Protein AF-A0AAU7Q6E9-F1 (afdb_monomer_lite)

pLDDT: mean 70.94, std 27.31, range [22.75, 98.69]

Organism: NCBI:txid3157919

Foldseek 3Di:
DDDDDDDDDDDDPPPDDADDDDDDDPDDDDDDDPDDQKDWDWDQDPVVRWTFIWIWHCPDPPDTDTDDTDDTDDDDDDPVSPPPHDDPVVVDVVPPPDDPVPPDPDPDPVVVVQEDELVVQPFDALPPPPCVPPASLVSQQVRQVVCVVVLRQEYEYEAEGEHEDQPDKDWDDWACQDDDVVCDPVPDDRDHTDDIDMAGERHEHEQSHAYEYPALVGYAYEYPAALVDGDLARPLHEHYEYEPPALCDEGAAHYYRYEYERGQADYEYRHEHEQHEAYQYEYERYQEPHEGAFYDAYEHENYEYYAYLYYYHYHWDWDFDPPDPPDCVPDPDDPDPDPRPTDIGHDYHYHDYHDYHNPPDDDVSSVSSVVND

Radius of gyration: 29.04 Å; chains: 1; bounding box: 76×68×105 Å

Structure (mmCIF, N/CA/C/O backbone):
data_AF-A0AAU7Q6E9-F1
#
_entry.id   AF-A0AAU7Q6E9-F1
#
loop_
_atom_site.group_PDB
_atom_site.id
_atom_site.type_symbol
_atom_site.label_atom_id
_atom_site.label_alt_id
_atom_site.label_comp_id
_atom_site.label_asym_id
_atom_site.label_entity_id
_atom_site.label_seq_id
_atom_site.pdbx_PDB_ins_code
_atom_site.Cartn_x
_atom_site.Cartn_y
_atom_site.Cartn_z
_atom_site.occupancy
_atom_site.B_iso_or_equiv
_atom_site.auth_seq_id
_atom_site.auth_comp_id
_atom_site.auth_asym_id
_atom_site.auth_atom_id
_atom_site.pdbx_PDB_model_num
ATOM 1 N N . MET A 1 1 ? -40.631 -5.291 62.057 1.00 31.64 1 MET A N 1
ATOM 2 C CA . MET A 1 1 ? -39.394 -5.417 62.859 1.00 31.64 1 MET A CA 1
ATOM 3 C C . MET A 1 1 ? -38.661 -6.657 62.375 1.00 31.64 1 MET A C 1
ATOM 5 O O . MET A 1 1 ? -39.307 -7.693 62.321 1.00 31.64 1 MET A O 1
ATOM 9 N N . GLY A 1 2 ? -37.375 -6.551 62.022 1.00 28.19 2 GLY A N 1
ATOM 10 C CA . GLY A 1 2 ? -36.494 -7.720 61.868 1.00 28.19 2 GLY A CA 1
ATOM 11 C C . GLY A 1 2 ? -35.881 -7.967 60.482 1.00 28.19 2 GLY A C 1
ATOM 12 O O . GLY A 1 2 ? -36.297 -8.885 59.797 1.00 28.19 2 GLY A O 1
ATOM 13 N N . ASN A 1 3 ? -34.890 -7.142 60.128 1.00 26.41 3 ASN A N 1
ATOM 14 C CA . ASN A 1 3 ? -33.597 -7.438 59.477 1.00 26.41 3 ASN A CA 1
ATOM 15 C C . ASN A 1 3 ? -33.462 -8.402 58.269 1.00 26.41 3 ASN A C 1
ATOM 17 O O . ASN A 1 3 ? -33.476 -9.618 58.410 1.00 26.41 3 ASN A O 1
ATOM 21 N N . SER A 1 4 ? -33.134 -7.794 57.117 1.00 27.50 4 SER A N 1
ATOM 22 C CA . SER A 1 4 ? -31.949 -8.014 56.249 1.00 27.50 4 SER A CA 1
ATOM 23 C C . SER A 1 4 ? -31.053 -9.240 56.491 1.00 27.50 4 SER A C 1
ATOM 25 O O . SER A 1 4 ? -30.404 -9.288 57.534 1.00 27.50 4 SER A O 1
ATOM 27 N N . ILE A 1 5 ? -30.803 -10.019 55.422 1.00 26.19 5 ILE A N 1
ATOM 28 C CA . ILE A 1 5 ? -29.452 -10.436 54.978 1.00 26.19 5 ILE A CA 1
ATOM 29 C C . ILE A 1 5 ? -29.413 -10.460 53.434 1.00 26.19 5 ILE A C 1
ATOM 31 O O . ILE A 1 5 ? -30.159 -11.202 52.803 1.00 26.19 5 ILE A O 1
ATOM 35 N N . ILE A 1 6 ? -28.524 -9.662 52.837 1.00 29.59 6 ILE A N 1
ATOM 36 C CA . ILE A 1 6 ? -28.034 -9.814 51.456 1.00 29.59 6 ILE A CA 1
ATOM 37 C C . ILE A 1 6 ? -26.892 -10.840 51.475 1.00 29.59 6 ILE A C 1
ATOM 39 O O . ILE A 1 6 ? -25.994 -10.700 52.310 1.00 29.59 6 ILE A O 1
ATOM 43 N N . PRO A 1 7 ? -26.840 -11.782 50.518 1.00 28.67 7 PRO A N 1
ATOM 44 C CA . PRO A 1 7 ? -25.554 -12.217 49.983 1.00 28.67 7 PRO A CA 1
ATOM 45 C C . PRO A 1 7 ? -25.417 -11.920 48.484 1.00 28.67 7 PRO A C 1
ATOM 47 O O . PRO A 1 7 ? -26.341 -12.060 47.690 1.00 28.67 7 PRO A O 1
ATOM 50 N N . ASN A 1 8 ? -24.205 -11.495 48.145 1.00 26.45 8 ASN A N 1
ATOM 51 C CA . ASN A 1 8 ? -23.689 -11.170 46.823 1.00 26.45 8 ASN A CA 1
ATOM 52 C C . ASN A 1 8 ? -23.683 -12.344 45.828 1.00 26.45 8 ASN A C 1
ATOM 54 O O . ASN A 1 8 ? -23.462 -13.484 46.214 1.00 26.45 8 ASN A O 1
ATOM 58 N N . ARG A 1 9 ? -23.748 -11.955 44.543 1.00 25.98 9 ARG A N 1
ATOM 59 C CA . ARG A 1 9 ? -23.069 -12.510 43.352 1.00 25.98 9 ARG A CA 1
ATOM 60 C C . ARG A 1 9 ? -23.005 -14.035 43.198 1.00 25.98 9 ARG A C 1
ATOM 62 O O . ARG A 1 9 ? -22.182 -14.680 43.830 1.00 25.98 9 ARG A O 1
ATOM 69 N N . LEU A 1 10 ? -23.636 -14.515 42.126 1.00 24.94 10 LEU A N 1
ATOM 70 C CA . LEU A 1 10 ? -22.971 -15.358 41.129 1.00 24.94 10 LEU A CA 1
ATOM 71 C C . LEU A 1 10 ? -23.491 -14.970 39.737 1.00 24.94 10 LEU A C 1
ATOM 73 O O . LEU A 1 10 ? -24.657 -15.168 39.413 1.00 24.94 10 LEU A O 1
ATOM 77 N N . ASN A 1 11 ? -22.605 -14.364 38.943 1.00 32.66 11 ASN A N 1
ATOM 78 C CA . ASN A 1 11 ? -22.714 -14.353 37.491 1.00 32.66 11 ASN A CA 1
ATOM 79 C C . ASN A 1 11 ? -22.595 -15.808 37.032 1.00 32.66 11 ASN A C 1
ATOM 81 O O . ASN A 1 11 ? -21.533 -16.407 37.181 1.00 32.66 11 ASN A O 1
ATOM 85 N N . SER A 1 12 ? -23.647 -16.349 36.438 1.00 28.00 12 SER A N 1
ATOM 86 C CA . SER A 1 12 ? -23.520 -17.473 35.519 1.00 28.00 12 SER A CA 1
ATOM 87 C C . SER A 1 12 ? -24.518 -17.256 34.395 1.00 28.00 12 SER A C 1
ATOM 89 O O . SER A 1 12 ? -25.716 -17.481 34.554 1.00 28.00 12 SER A O 1
ATOM 91 N N . SER A 1 13 ? -24.006 -16.763 33.272 1.00 25.70 13 SER A N 1
ATOM 92 C CA . SER A 1 13 ? -24.628 -16.879 31.961 1.00 25.70 13 SER A CA 1
ATOM 93 C C . SER A 1 13 ? -24.804 -18.368 31.653 1.00 25.70 13 SER A C 1
ATOM 95 O O . SER A 1 13 ? -23.875 -19.026 31.184 1.00 25.70 13 SER A O 1
ATOM 97 N N . ILE A 1 14 ? -25.967 -18.920 31.992 1.00 23.34 14 ILE A N 1
ATOM 98 C CA . ILE A 1 14 ? -26.358 -20.260 31.564 1.00 23.34 14 ILE A CA 1
ATOM 99 C C . ILE A 1 14 ? -26.926 -20.090 30.157 1.00 23.34 14 ILE A C 1
ATOM 101 O O . ILE A 1 14 ? -28.052 -19.630 29.982 1.00 23.34 14 ILE A O 1
ATOM 105 N N . ASN A 1 15 ? -26.111 -20.419 29.156 1.00 25.39 15 ASN A N 1
ATOM 106 C CA . ASN A 1 15 ? -26.588 -20.683 27.804 1.00 25.39 15 ASN A CA 1
ATOM 107 C C . ASN A 1 15 ? -27.480 -21.930 27.877 1.00 25.39 15 ASN A C 1
ATOM 109 O O . ASN A 1 15 ? -26.970 -23.042 27.995 1.00 25.39 15 ASN A O 1
ATOM 113 N N . GLN A 1 16 ? -28.800 -21.749 27.870 1.00 22.86 16 GLN A N 1
ATOM 114 C CA . GLN A 1 16 ? -29.744 -22.852 27.704 1.00 22.86 16 GLN A CA 1
ATOM 115 C C . GLN A 1 16 ? -29.930 -23.124 26.208 1.00 22.86 16 GLN A C 1
ATOM 117 O O . GLN A 1 16 ? -30.395 -22.265 25.460 1.00 22.86 16 GLN A O 1
ATOM 122 N N . SER A 1 17 ? -29.554 -24.326 25.778 1.00 25.72 17 SER A N 1
ATOM 123 C CA . SER A 1 17 ? -29.785 -24.841 24.428 1.00 25.72 17 SER A CA 1
ATOM 124 C C . SER A 1 17 ? -31.156 -25.522 24.383 1.00 25.72 17 SER A C 1
ATOM 126 O O . SER A 1 17 ? -31.373 -26.508 25.081 1.00 25.72 17 SER A O 1
ATOM 128 N N . ILE A 1 18 ? -32.088 -25.017 23.571 1.00 25.62 18 ILE A N 1
ATOM 129 C CA . ILE A 1 18 ? -33.415 -25.624 23.368 1.00 25.62 18 ILE A CA 1
ATOM 130 C C . ILE A 1 18 ? -33.312 -26.665 22.240 1.00 25.62 18 ILE A C 1
ATOM 132 O O . ILE A 1 18 ? -32.932 -26.326 21.121 1.00 25.62 18 ILE A O 1
ATOM 136 N N . ILE A 1 19 ? -33.668 -27.926 22.511 1.00 26.98 19 ILE A N 1
ATOM 137 C CA . ILE A 1 19 ? -33.737 -29.007 21.510 1.00 26.98 19 ILE A CA 1
ATOM 138 C C . ILE A 1 19 ? -35.202 -29.194 21.091 1.00 26.98 19 ILE A C 1
ATOM 140 O O . ILE A 1 19 ? -36.010 -29.689 21.870 1.00 26.98 19 ILE A O 1
ATOM 144 N N . VAL A 1 20 ? -35.557 -28.828 19.854 1.00 25.16 20 VAL A N 1
ATOM 145 C CA . VAL A 1 20 ? -36.909 -29.038 19.296 1.00 25.16 20 VAL A CA 1
ATOM 146 C C . VAL A 1 20 ? -36.909 -30.225 18.331 1.00 25.16 20 VAL A C 1
ATOM 148 O O . VAL A 1 20 ? -36.060 -30.335 17.448 1.00 25.16 20 VAL A O 1
ATOM 151 N N . LYS A 1 21 ? -37.888 -31.122 18.482 1.00 25.30 21 LYS A N 1
ATOM 152 C CA . LYS A 1 21 ? -38.088 -32.298 17.626 1.00 25.30 21 LYS A CA 1
ATOM 153 C C . LYS A 1 21 ? -38.997 -31.943 16.444 1.00 25.30 21 LYS A C 1
ATOM 155 O O . LYS A 1 21 ? -40.153 -31.598 16.662 1.00 25.30 21 LYS A O 1
ATOM 160 N N . HIS A 1 22 ? -38.538 -32.134 15.206 1.00 26.98 22 HIS A N 1
ATOM 161 C CA . HIS A 1 22 ? -39.425 -32.165 14.037 1.00 26.98 22 HIS A CA 1
ATOM 162 C C . HIS A 1 22 ? -39.189 -33.396 13.155 1.00 26.98 22 HIS A C 1
ATOM 164 O O . HIS A 1 22 ? -38.065 -33.725 12.782 1.00 26.98 22 HIS A O 1
ATOM 170 N N . HIS A 1 23 ? -40.292 -34.064 12.807 1.00 25.28 23 HIS A N 1
ATOM 171 C CA . HIS A 1 23 ? -40.378 -34.940 11.644 1.00 25.28 23 HIS A CA 1
ATOM 172 C C . HIS A 1 23 ? -40.293 -34.073 10.379 1.00 25.28 23 HIS A C 1
ATOM 174 O O . HIS A 1 23 ? -41.023 -33.093 10.248 1.00 25.28 23 HIS A O 1
ATOM 180 N N . PHE A 1 24 ? -39.385 -34.426 9.471 1.00 22.75 24 PHE A N 1
ATOM 181 C CA . PHE A 1 24 ? -39.079 -33.666 8.260 1.00 22.75 24 PHE A CA 1
ATOM 182 C C . PHE A 1 24 ? -40.285 -33.531 7.314 1.00 22.75 24 PHE A C 1
ATOM 184 O O . PHE A 1 24 ? -40.807 -34.528 6.821 1.00 22.75 24 PHE A O 1
ATOM 191 N N . ASN A 1 25 ? -40.640 -32.288 6.982 1.00 23.81 25 ASN A N 1
ATOM 192 C CA . ASN A 1 25 ? -41.190 -31.906 5.682 1.00 23.81 25 ASN A CA 1
ATOM 193 C C . ASN A 1 25 ? -40.656 -30.511 5.327 1.00 23.81 25 ASN A C 1
ATOM 195 O O . ASN A 1 25 ? -40.683 -29.594 6.144 1.00 23.81 25 ASN A O 1
ATOM 199 N N . ALA A 1 26 ? -40.090 -30.385 4.128 1.00 28.84 26 ALA A N 1
ATOM 200 C CA . ALA A 1 26 ? -39.307 -29.238 3.686 1.00 28.84 26 ALA A CA 1
ATOM 201 C C . ALA A 1 26 ? -40.184 -28.019 3.356 1.00 28.84 26 ALA A C 1
ATOM 203 O O . ALA A 1 26 ? -40.476 -27.764 2.195 1.00 28.84 26 ALA A O 1
ATOM 204 N N . SER A 1 27 ? -40.598 -27.264 4.370 1.00 29.75 27 SER A N 1
ATOM 205 C CA . SER A 1 27 ? -41.011 -25.859 4.255 1.00 29.75 27 SER A CA 1
ATOM 206 C C . SER A 1 27 ? -41.394 -25.351 5.642 1.00 29.75 27 SER A C 1
ATOM 208 O O . SER A 1 27 ? -42.324 -25.904 6.220 1.00 29.75 27 SER A O 1
ATOM 210 N N . GLN A 1 28 ? -40.728 -24.281 6.096 1.00 27.70 28 GLN A N 1
ATOM 211 C CA . GLN A 1 28 ? -40.943 -23.464 7.312 1.00 27.70 28 GLN A CA 1
ATOM 212 C C . GLN A 1 28 ? -39.779 -23.550 8.315 1.00 27.70 28 GLN A C 1
ATOM 214 O O . GLN A 1 28 ? -39.557 -24.563 8.968 1.00 27.70 28 GLN A O 1
ATOM 219 N N . ILE A 1 29 ? -39.037 -22.442 8.416 1.00 34.62 29 ILE A N 1
ATOM 220 C CA . ILE A 1 29 ? -37.985 -22.176 9.406 1.00 34.62 29 ILE A CA 1
ATOM 221 C C . ILE A 1 29 ? -38.501 -21.021 10.275 1.00 34.62 29 ILE A C 1
ATOM 223 O O . ILE A 1 29 ? -38.840 -19.967 9.739 1.00 34.62 29 ILE A O 1
ATOM 227 N N . LEU A 1 30 ? -38.581 -21.217 11.594 1.00 27.62 30 LEU A N 1
ATOM 228 C CA . LEU A 1 30 ? -39.026 -20.214 12.571 1.00 27.62 30 LEU A CA 1
ATOM 229 C C . LEU A 1 30 ? -37.947 -19.964 13.645 1.00 27.62 30 LEU A C 1
ATOM 231 O O . LEU A 1 30 ? -37.730 -20.830 14.480 1.00 27.62 30 LEU A O 1
ATOM 235 N N . SER A 1 31 ? -37.389 -18.737 13.630 1.00 32.44 31 SER A N 1
ATOM 236 C CA . SER A 1 31 ? -36.891 -17.877 14.744 1.00 32.44 31 SER A CA 1
ATOM 237 C C . SER A 1 31 ? -35.777 -18.402 15.694 1.00 32.44 31 SER A C 1
ATOM 239 O O . SER A 1 31 ? -35.634 -19.598 15.869 1.00 32.44 31 SER A O 1
ATOM 241 N N . LYS A 1 32 ? -34.959 -17.620 16.423 1.00 27.75 32 LYS A N 1
ATOM 242 C CA . LYS A 1 32 ? -34.572 -16.194 16.465 1.00 27.75 32 LYS A CA 1
ATOM 243 C C . LYS A 1 32 ? -33.208 -16.142 17.193 1.00 27.75 32 LYS A C 1
ATOM 245 O O . LYS A 1 32 ? -33.114 -16.564 18.339 1.00 27.75 32 LYS A O 1
ATOM 250 N N . SER A 1 33 ? -32.188 -15.568 16.565 1.00 26.73 33 SER A N 1
ATOM 251 C CA . SER A 1 33 ? -31.097 -14.845 17.230 1.00 26.73 33 SER A CA 1
ATOM 252 C C . SER A 1 33 ? -30.827 -13.635 16.346 1.00 26.73 33 SER A C 1
ATOM 254 O O . SER A 1 33 ? -30.416 -13.773 15.197 1.00 26.73 33 SER A O 1
ATOM 256 N N . ILE A 1 34 ? -31.189 -12.451 16.834 1.00 34.22 34 ILE A N 1
ATOM 257 C CA . ILE A 1 34 ? -30.927 -11.187 16.147 1.00 34.22 34 ILE A CA 1
ATOM 258 C C . ILE A 1 34 ? -29.480 -10.817 16.460 1.00 34.22 34 ILE A C 1
ATOM 260 O O . ILE A 1 34 ? -29.203 -10.169 17.462 1.00 34.22 34 ILE A O 1
ATOM 264 N N . ALA A 1 35 ? -28.582 -11.321 15.621 1.00 28.28 35 ALA A N 1
ATOM 265 C CA . ALA A 1 35 ? -27.296 -10.758 15.220 1.00 28.28 35 ALA A CA 1
ATOM 266 C C . ALA A 1 35 ? -26.623 -11.828 14.347 1.00 28.28 35 ALA A C 1
ATOM 268 O O . ALA A 1 35 ? -26.401 -12.938 14.816 1.00 28.28 35 ALA A O 1
ATOM 269 N N . CYS A 1 36 ? -26.296 -11.481 13.101 1.00 31.48 36 CYS A N 1
ATOM 270 C CA . CYS A 1 36 ? -25.642 -12.331 12.095 1.00 31.48 36 CYS A CA 1
ATOM 271 C C . CYS A 1 36 ? -26.560 -13.330 11.360 1.00 31.48 36 CYS A C 1
ATOM 273 O O . CYS A 1 36 ? -27.233 -14.163 11.954 1.00 31.48 36 CYS A O 1
ATOM 275 N N . ASN A 1 37 ? -26.507 -13.300 10.022 1.00 34.91 37 ASN A N 1
ATOM 276 C CA . ASN A 1 37 ? -27.119 -14.284 9.112 1.00 34.91 37 ASN A CA 1
ATOM 277 C C . ASN A 1 37 ? -26.376 -15.639 9.128 1.00 34.91 37 ASN A C 1
ATOM 279 O O . ASN A 1 37 ? -26.146 -16.246 8.082 1.00 34.91 37 ASN A O 1
ATOM 283 N N . TYR A 1 38 ? -25.967 -16.095 10.312 1.00 35.28 38 TYR A N 1
ATOM 284 C CA . TYR A 1 38 ? -25.287 -17.363 10.532 1.00 35.28 38 TYR A CA 1
ATOM 285 C C . TYR A 1 38 ? -26.238 -18.279 11.301 1.00 35.28 38 TYR A C 1
ATOM 287 O O . TYR A 1 38 ? -26.561 -18.013 12.457 1.00 35.28 38 TYR A O 1
ATOM 295 N N . ILE A 1 39 ? -26.715 -19.347 10.658 1.00 39.25 39 ILE A N 1
ATOM 296 C CA . ILE A 1 39 ? -27.470 -20.397 11.347 1.00 39.25 39 ILE A CA 1
ATOM 297 C C . ILE A 1 39 ? -26.518 -21.569 11.551 1.00 39.25 39 ILE A C 1
ATOM 299 O O . ILE A 1 39 ? -26.158 -22.268 10.600 1.00 39.25 39 ILE A O 1
ATOM 303 N N . GLN A 1 40 ? -26.104 -21.752 12.799 1.00 38.00 40 GLN A N 1
ATOM 304 C CA . GLN A 1 40 ? -25.390 -22.934 13.265 1.00 38.00 40 GLN A CA 1
ATOM 305 C C . GLN A 1 40 ? -26.446 -23.981 13.632 1.00 38.00 40 GLN A C 1
ATOM 307 O O . GLN A 1 40 ? -27.393 -23.677 14.359 1.00 38.00 40 GLN A O 1
ATOM 312 N N . TYR A 1 41 ? -26.337 -25.188 13.084 1.00 43.47 41 TYR A N 1
ATOM 313 C CA . TYR A 1 41 ? -27.270 -26.273 13.371 1.00 43.47 41 TYR A CA 1
ATOM 314 C C . TYR A 1 41 ? -26.518 -27.548 13.741 1.00 43.47 41 TYR A C 1
ATOM 316 O O . TYR A 1 41 ? -25.418 -27.813 13.256 1.00 43.47 41 TYR A O 1
ATOM 324 N N . PHE A 1 42 ? -27.151 -28.353 14.591 1.00 40.88 42 PHE A N 1
ATOM 325 C CA . PHE A 1 42 ? -26.669 -29.669 14.987 1.00 40.88 42 PHE A CA 1
ATOM 326 C C . PHE A 1 42 ? -27.616 -30.726 14.420 1.00 40.88 42 PHE A C 1
ATOM 328 O O . PHE A 1 42 ? -28.822 -30.681 14.666 1.00 40.88 42 PHE A O 1
ATOM 335 N N . VAL A 1 43 ? -27.084 -31.679 13.655 1.00 38.59 43 VAL A N 1
ATOM 336 C CA . VAL A 1 43 ? -27.834 -32.846 13.175 1.00 38.59 43 VAL A CA 1
ATOM 337 C C . VAL A 1 43 ? -27.400 -34.056 13.977 1.00 38.59 43 VAL A C 1
ATOM 339 O O . VAL A 1 43 ? -26.226 -34.412 13.979 1.00 38.59 43 VAL A O 1
ATOM 342 N N . TYR A 1 44 ? -28.352 -34.704 14.642 1.00 35.22 44 TYR A N 1
ATOM 343 C CA . TYR A 1 44 ? -28.119 -35.984 15.298 1.00 35.22 44 TYR A CA 1
ATOM 344 C C . TYR A 1 44 ? -28.532 -37.126 14.364 1.00 35.22 44 TYR A C 1
ATOM 346 O O . TYR A 1 44 ? -29.711 -37.253 14.022 1.00 35.22 44 TYR A O 1
ATOM 354 N N . ASP A 1 45 ? -27.574 -37.951 13.942 1.00 39.03 45 ASP A N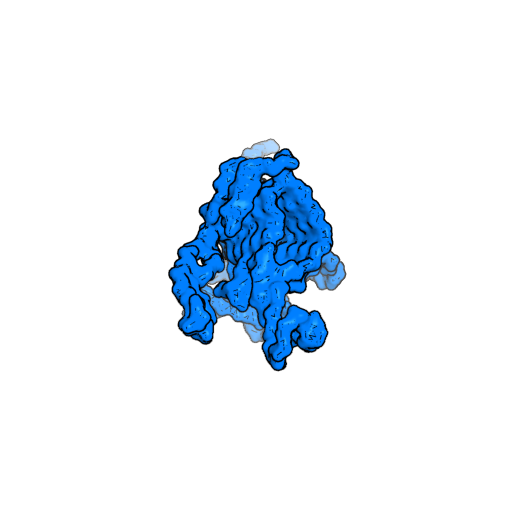 1
ATOM 355 C CA . ASP A 1 45 ? -27.855 -39.164 13.173 1.00 39.03 45 ASP A CA 1
ATOM 356 C C . ASP A 1 45 ? -28.113 -40.340 14.121 1.00 39.03 45 ASP A C 1
ATOM 358 O O . ASP A 1 45 ? -27.202 -40.902 14.730 1.00 39.03 45 ASP A O 1
ATOM 362 N N . TYR A 1 46 ? -29.378 -40.749 14.205 1.00 35.94 46 TYR A N 1
ATOM 363 C CA . TYR A 1 46 ? -29.830 -41.863 15.041 1.00 35.94 46 TYR A CA 1
ATOM 364 C C . TYR A 1 46 ? -29.272 -43.230 14.609 1.00 35.94 46 TYR A C 1
ATOM 366 O O . TYR A 1 46 ? -29.329 -44.181 15.385 1.00 35.94 46 TYR A O 1
ATOM 374 N N . THR A 1 47 ? -28.735 -43.345 13.393 1.00 36.16 47 THR A N 1
ATOM 375 C CA . THR A 1 47 ? -28.179 -44.593 12.850 1.00 36.16 47 THR A CA 1
ATOM 376 C C . THR A 1 47 ? -26.718 -44.786 13.248 1.00 36.16 47 THR A C 1
ATOM 378 O O . THR A 1 47 ? -26.281 -45.914 13.466 1.00 36.16 47 THR A O 1
ATOM 381 N N . SER A 1 48 ? -25.962 -43.690 13.346 1.00 36.41 48 SER A N 1
ATOM 382 C CA . SER A 1 48 ? -24.524 -43.701 13.643 1.00 36.41 48 SER A CA 1
ATOM 383 C C . SER A 1 48 ? -24.169 -43.156 15.033 1.00 36.41 48 SER A C 1
ATOM 385 O O . SER A 1 48 ? -23.029 -43.302 15.469 1.00 36.41 48 SER A O 1
ATOM 387 N N . GLY A 1 49 ? -25.134 -42.574 15.754 1.00 37.72 49 GLY A N 1
ATOM 388 C CA . GLY A 1 49 ? -24.950 -42.021 17.100 1.00 37.72 49 GLY A CA 1
ATOM 389 C C . GLY A 1 49 ? -24.132 -40.727 17.134 1.00 37.72 49 GLY A C 1
ATOM 390 O O . GLY A 1 49 ? -23.610 -40.361 18.187 1.00 37.72 49 GLY A O 1
ATOM 391 N N . LEU A 1 50 ? -23.986 -40.058 15.988 1.00 37.59 50 LEU A N 1
ATOM 392 C CA . LEU A 1 50 ? -23.105 -38.911 15.793 1.00 37.59 50 LEU A CA 1
ATOM 393 C C . LEU A 1 50 ? -23.877 -37.590 15.803 1.00 37.59 50 LEU A C 1
ATOM 395 O O . LEU A 1 50 ? -24.933 -37.467 15.181 1.00 37.59 50 LEU A O 1
ATOM 399 N N . LEU A 1 51 ? -23.298 -36.589 16.470 1.00 37.47 51 LEU A N 1
ATOM 400 C CA . LEU A 1 51 ? -23.702 -35.191 16.363 1.00 37.47 51 LEU A CA 1
ATOM 401 C C . LEU A 1 51 ? -22.824 -34.520 15.300 1.00 37.47 51 LEU A C 1
ATOM 403 O O . LEU A 1 51 ? -21.600 -34.493 15.430 1.00 37.47 51 LEU A O 1
ATOM 407 N N . ILE A 1 52 ? -23.448 -34.015 14.242 1.00 39.06 52 ILE A N 1
ATOM 408 C CA . ILE A 1 52 ? -22.783 -33.333 13.133 1.00 39.06 52 ILE A CA 1
ATOM 409 C C . ILE A 1 52 ? -23.109 -31.848 13.242 1.00 39.06 52 ILE A C 1
ATOM 411 O O . ILE A 1 52 ? -24.275 -31.458 13.179 1.00 39.06 52 ILE A O 1
ATOM 415 N N . GLU A 1 53 ? -22.076 -31.030 13.401 1.00 39.94 53 GLU A N 1
ATOM 416 C CA . GLU A 1 53 ? -22.189 -29.577 13.375 1.00 39.94 53 GLU A CA 1
ATOM 417 C C . GLU A 1 53 ? -22.074 -29.071 11.932 1.00 39.94 53 GLU A C 1
ATOM 419 O O . GLU A 1 53 ? -21.173 -29.469 11.187 1.00 39.94 53 GLU A O 1
ATOM 424 N N . GLY A 1 54 ? -23.002 -28.207 11.522 1.00 39.88 54 GLY A N 1
ATOM 425 C CA . GLY A 1 54 ? -22.989 -27.574 10.210 1.00 39.88 54 GLY A CA 1
ATOM 426 C C . GLY A 1 54 ? -23.426 -26.116 10.276 1.00 39.88 54 GLY A C 1
ATOM 427 O O . GLY A 1 54 ? -24.080 -25.674 11.223 1.00 39.88 54 GLY A O 1
ATOM 428 N N . SER A 1 55 ? -23.082 -25.361 9.237 1.00 40.97 55 SER A N 1
ATOM 429 C CA . SER A 1 55 ? -23.504 -23.972 9.078 1.00 40.97 55 SER A CA 1
ATOM 430 C C . SER A 1 55 ? -24.070 -23.717 7.681 1.00 40.97 55 SER A C 1
ATOM 432 O O . SER A 1 55 ? -23.637 -24.302 6.683 1.00 40.97 55 SER A O 1
ATOM 434 N N . PHE A 1 56 ? -25.090 -22.860 7.620 1.00 39.00 56 PHE A N 1
ATOM 435 C CA . PHE A 1 56 ? -25.636 -22.324 6.375 1.00 39.00 56 PHE A CA 1
ATOM 436 C C . PHE A 1 56 ? -25.423 -20.814 6.321 1.00 39.00 56 PHE A C 1
ATOM 438 O O . PHE A 1 56 ? -25.585 -20.117 7.323 1.00 39.00 56 PHE A O 1
ATOM 445 N N . VAL A 1 57 ? -25.131 -20.319 5.120 1.00 36.69 57 VAL A N 1
ATOM 446 C CA . VAL A 1 57 ? -25.160 -18.891 4.797 1.00 36.69 57 VAL A CA 1
ATOM 447 C C . VAL A 1 57 ? -26.393 -18.638 3.936 1.00 36.69 57 VAL A C 1
ATOM 449 O O . VAL A 1 57 ? -26.593 -19.313 2.923 1.00 36.69 57 VAL A O 1
ATOM 452 N N . LEU A 1 58 ? -27.232 -17.688 4.350 1.00 37.41 58 LEU A N 1
ATOM 453 C CA . LEU A 1 58 ? -28.397 -17.260 3.579 1.00 37.41 58 LEU A CA 1
ATOM 454 C C . LEU A 1 58 ? -27.924 -16.325 2.455 1.00 37.41 58 LEU A C 1
ATOM 456 O O . LEU A 1 58 ? -27.452 -15.225 2.733 1.00 37.41 58 LEU A O 1
ATOM 460 N N . ILE A 1 59 ? -28.007 -16.772 1.200 1.00 35.47 59 ILE A N 1
ATOM 461 C CA . ILE A 1 59 ? -27.506 -16.008 0.040 1.00 35.47 59 ILE A CA 1
ATOM 462 C C . ILE A 1 59 ? -28.648 -15.223 -0.642 1.00 35.47 59 ILE A C 1
ATOM 464 O O . ILE A 1 59 ? -28.416 -14.145 -1.177 1.00 35.47 59 ILE A O 1
ATOM 468 N N . ASP A 1 60 ? -29.883 -15.733 -0.572 1.00 29.78 60 ASP A N 1
ATOM 469 C CA . ASP A 1 60 ? -31.149 -15.123 -1.023 1.00 29.78 60 ASP A CA 1
ATOM 470 C C . ASP A 1 60 ? -32.304 -15.968 -0.430 1.00 29.78 60 ASP A C 1
ATOM 472 O O . ASP A 1 60 ? -32.101 -17.138 -0.097 1.00 29.78 60 ASP A O 1
ATOM 476 N N . SER A 1 61 ? -33.514 -15.410 -0.343 1.00 34.62 61 SER A N 1
ATOM 477 C CA . SER A 1 61 ? -34.817 -16.004 0.012 1.00 34.62 61 SER A CA 1
ATOM 478 C C . SER A 1 61 ? -35.158 -17.378 -0.601 1.00 34.62 61 SER A C 1
ATOM 480 O O . SER A 1 61 ? -36.180 -17.963 -0.245 1.00 34.62 61 SER A O 1
ATOM 482 N N . THR A 1 62 ? -34.330 -17.921 -1.501 1.00 29.19 62 THR A N 1
ATOM 483 C CA . THR A 1 62 ? -34.585 -19.182 -2.214 1.00 29.19 62 THR A CA 1
ATOM 484 C C . THR A 1 62 ? -33.399 -20.153 -2.326 1.00 29.19 62 THR A C 1
ATOM 486 O O . THR A 1 62 ? -33.611 -21.268 -2.805 1.00 29.19 62 THR A O 1
ATOM 489 N N . ILE A 1 63 ? -32.174 -19.826 -1.879 1.00 32.56 63 ILE A N 1
ATOM 490 C CA . ILE A 1 63 ? -30.998 -20.702 -2.093 1.00 32.56 63 ILE A CA 1
ATOM 491 C C . ILE A 1 63 ? -30.209 -20.945 -0.798 1.00 32.56 63 ILE A C 1
ATOM 493 O O . ILE A 1 63 ? -29.567 -20.044 -0.262 1.00 32.56 63 ILE A O 1
ATOM 497 N N . TRP A 1 64 ? -30.186 -22.209 -0.362 1.00 36.69 64 TRP A N 1
ATOM 498 C CA . TRP A 1 64 ? -29.348 -22.721 0.728 1.00 36.69 64 TRP A CA 1
ATOM 499 C C . TRP A 1 64 ? -28.134 -23.454 0.142 1.00 36.69 64 TRP A C 1
ATOM 501 O O . TRP A 1 64 ? -28.300 -24.374 -0.660 1.00 36.69 64 TRP A O 1
ATOM 511 N N . ARG A 1 65 ? -26.907 -23.088 0.539 1.00 33.00 65 ARG 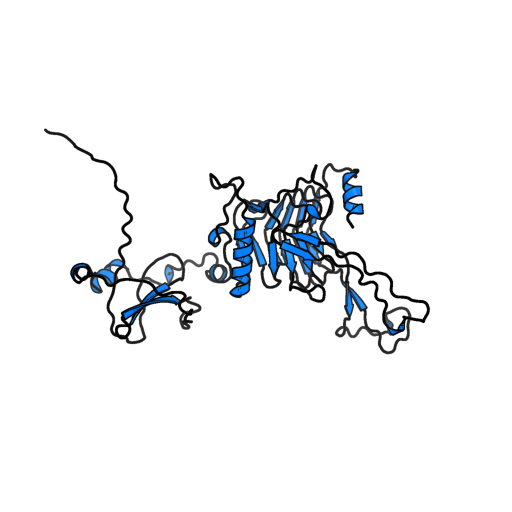A N 1
ATOM 512 C CA . ARG A 1 65 ? -25.695 -23.875 0.239 1.00 33.00 65 ARG A CA 1
ATOM 513 C C . ARG A 1 65 ? -25.104 -24.443 1.524 1.00 33.00 65 ARG A C 1
ATOM 515 O O . ARG A 1 65 ? -24.804 -23.695 2.447 1.00 33.00 65 ARG A O 1
ATOM 522 N N . GLN A 1 66 ? -24.942 -25.762 1.562 1.00 32.03 66 GLN A N 1
ATOM 523 C CA . GLN A 1 66 ? -24.346 -26.494 2.677 1.00 32.03 66 GLN A CA 1
ATOM 524 C C . GLN A 1 66 ? -22.830 -26.255 2.708 1.00 32.03 66 GLN A C 1
ATOM 526 O O . GLN A 1 66 ? -22.140 -26.586 1.742 1.00 32.03 66 GLN A O 1
ATOM 531 N N . ALA A 1 67 ? -22.308 -25.698 3.803 1.00 33.25 67 ALA A N 1
ATOM 532 C CA . ALA A 1 67 ? -20.881 -25.777 4.102 1.00 33.25 67 ALA A CA 1
ATOM 533 C C . ALA A 1 67 ? -20.568 -27.188 4.636 1.00 33.25 67 ALA A C 1
ATOM 535 O O . ALA A 1 67 ? -21.347 -27.744 5.412 1.00 33.25 67 ALA A O 1
ATOM 536 N N . MET A 1 68 ? -19.474 -27.805 4.176 1.00 27.33 68 MET A N 1
ATOM 537 C CA . MET A 1 68 ? -19.085 -29.149 4.626 1.00 27.33 68 MET A CA 1
ATOM 538 C C . MET A 1 68 ? -18.663 -29.133 6.111 1.00 27.33 68 MET A C 1
ATOM 540 O O . MET A 1 68 ? -18.016 -28.172 6.526 1.00 27.33 68 MET A O 1
ATOM 544 N N . PRO A 1 69 ? -18.999 -30.171 6.903 1.00 35.19 69 PRO A N 1
ATOM 545 C CA . PRO A 1 69 ? -18.762 -30.183 8.349 1.00 35.19 69 PRO A CA 1
ATOM 546 C C . PRO A 1 69 ? -17.265 -30.270 8.693 1.00 35.19 69 PRO A C 1
ATOM 548 O O . PRO A 1 69 ? -16.521 -31.014 8.051 1.00 35.19 69 PRO A O 1
ATOM 551 N N . THR A 1 70 ? -16.831 -29.525 9.718 1.00 34.03 70 THR A N 1
ATOM 552 C CA . THR A 1 70 ? -15.411 -29.356 10.088 1.00 34.03 70 THR A CA 1
ATOM 553 C C . THR A 1 70 ? -14.922 -30.151 11.304 1.00 34.03 70 THR A C 1
ATOM 555 O O . THR A 1 70 ? -13.710 -30.245 11.466 1.00 34.03 70 THR A O 1
ATOM 558 N N . SER A 1 71 ? -15.765 -30.802 12.114 1.00 34.06 71 SER A N 1
ATOM 559 C CA . SER A 1 71 ? -15.324 -31.814 13.102 1.00 34.06 71 SER A CA 1
ATOM 560 C C . SER A 1 71 ? -16.507 -32.477 13.824 1.00 34.06 71 SER A C 1
ATOM 562 O O . SER A 1 71 ? -17.636 -32.000 13.771 1.00 34.06 71 SER A O 1
ATOM 564 N N . VAL A 1 72 ? -16.244 -33.610 14.486 1.00 30.62 72 VAL A N 1
ATOM 565 C CA . VAL A 1 72 ? -17.208 -34.404 15.264 1.00 30.62 72 VAL A CA 1
ATOM 566 C C . VAL A 1 72 ? -16.629 -34.653 16.658 1.00 30.62 72 VAL A C 1
ATOM 568 O O . VAL A 1 72 ? -15.626 -35.358 16.769 1.00 30.62 72 VAL A O 1
ATOM 571 N N . THR A 1 73 ? -17.291 -34.183 17.721 1.00 33.94 73 THR A N 1
ATOM 572 C CA . THR A 1 73 ? -17.009 -34.617 19.106 1.00 33.94 73 THR A CA 1
ATOM 573 C C . THR A 1 73 ? -18.234 -34.505 20.033 1.00 33.94 73 THR A C 1
ATOM 575 O O . THR A 1 73 ? -18.691 -33.398 20.284 1.00 33.94 73 THR A O 1
ATOM 578 N N . GLY A 1 74 ? -18.661 -35.623 20.648 1.00 33.06 74 GLY A N 1
ATOM 579 C CA . GLY A 1 74 ? -19.074 -35.660 22.071 1.00 33.06 74 GLY A CA 1
ATOM 580 C C . GLY A 1 74 ? -20.561 -35.794 22.495 1.00 33.06 74 GLY A C 1
ATOM 581 O O . GLY A 1 74 ? -21.374 -34.939 22.188 1.00 33.06 74 GLY A O 1
ATOM 582 N N . VAL A 1 75 ? -20.798 -36.836 23.324 1.00 32.12 75 VAL A N 1
ATOM 583 C CA . VAL A 1 75 ? -21.695 -37.066 24.507 1.00 32.12 75 VAL A CA 1
ATOM 584 C C . VAL A 1 75 ? -23.240 -36.910 24.423 1.00 32.12 75 VAL A C 1
ATOM 586 O O . VAL A 1 75 ? -23.777 -35.930 23.933 1.00 32.12 75 VAL A O 1
ATOM 589 N N . ILE A 1 76 ? -23.952 -37.905 24.989 1.00 34.31 76 ILE A N 1
ATOM 590 C CA . ILE A 1 76 ? -25.422 -38.103 25.019 1.00 34.31 76 ILE A CA 1
ATOM 591 C C . ILE A 1 76 ? -26.068 -37.428 26.265 1.00 34.31 76 ILE A C 1
ATOM 593 O O . ILE A 1 76 ? -25.622 -37.741 27.371 1.00 34.31 76 ILE A O 1
ATOM 597 N N . PRO A 1 77 ? -27.127 -36.592 26.139 1.00 35.81 77 PRO A N 1
ATOM 598 C CA . PRO A 1 77 ? -27.889 -36.032 27.275 1.00 35.81 77 PRO A CA 1
ATOM 599 C C . PRO A 1 77 ? -28.872 -37.036 27.914 1.00 35.81 77 PRO A C 1
ATOM 601 O O . PRO A 1 77 ? -29.311 -37.987 27.260 1.00 35.81 77 PRO A O 1
ATOM 604 N N . THR A 1 78 ? -29.242 -36.845 29.188 1.00 38.28 78 THR A N 1
ATOM 605 C CA . THR A 1 78 ? -30.120 -37.768 29.943 1.00 38.28 78 THR A CA 1
ATOM 606 C C . THR A 1 78 ? -31.607 -37.389 29.854 1.00 38.28 78 THR A C 1
ATOM 608 O O . THR A 1 78 ? -31.979 -36.272 29.511 1.00 38.28 78 THR A O 1
ATOM 611 N N . ALA A 1 79 ? -32.492 -38.344 30.164 1.00 34.62 79 ALA A N 1
ATOM 612 C CA . ALA A 1 79 ? -33.945 -38.241 29.965 1.00 34.62 79 ALA A CA 1
ATOM 613 C C . ALA A 1 79 ? -34.668 -37.170 30.815 1.00 34.62 79 ALA A C 1
ATOM 615 O O . ALA A 1 79 ? -35.849 -36.920 30.587 1.00 34.62 79 ALA A O 1
ATOM 616 N N . GLU A 1 80 ? -33.997 -36.557 31.790 1.00 35.53 80 GLU A N 1
ATOM 617 C CA . GLU A 1 80 ? -34.593 -35.574 32.707 1.00 35.53 80 GLU A CA 1
ATOM 618 C C . GLU A 1 80 ? -34.566 -34.142 32.133 1.00 35.53 80 GLU A C 1
ATOM 620 O O . GLU A 1 80 ? -35.443 -33.342 32.442 1.00 35.53 80 GLU A O 1
ATOM 625 N N . GLU A 1 81 ? -33.656 -33.850 31.195 1.00 38.38 81 GLU A N 1
ATOM 626 C CA . GLU A 1 81 ? -33.530 -32.549 30.505 1.00 38.38 81 GLU A CA 1
ATOM 627 C C . GLU A 1 81 ? -34.605 -32.328 29.412 1.00 38.38 81 GLU A C 1
ATOM 629 O O . GLU A 1 81 ? -34.597 -31.326 28.702 1.00 38.38 81 GLU A O 1
ATOM 634 N N . TYR A 1 82 ? -35.551 -33.265 29.263 1.00 31.09 82 TYR A N 1
ATOM 635 C CA . TYR A 1 82 ? -36.542 -33.306 28.177 1.00 31.09 82 TYR A CA 1
ATOM 636 C C . TYR A 1 82 ? -37.862 -32.563 28.470 1.00 31.09 82 TYR A C 1
ATOM 638 O O . TYR A 1 82 ? -38.648 -32.348 27.548 1.00 31.09 82 TYR A O 1
ATOM 646 N N . ASN A 1 83 ? -38.140 -32.198 29.729 1.00 34.09 83 ASN A N 1
ATOM 647 C CA . ASN A 1 83 ? -39.459 -31.699 30.158 1.00 34.09 83 ASN A CA 1
ATOM 648 C C . ASN A 1 83 ? -39.600 -30.161 30.219 1.00 34.09 83 ASN A C 1
ATOM 650 O O . ASN A 1 83 ? -40.706 -29.685 30.458 1.00 34.09 83 ASN A O 1
ATOM 654 N N . ASP A 1 84 ? -38.540 -29.392 29.949 1.00 38.12 84 ASP A N 1
ATOM 655 C CA . ASP A 1 84 ? -38.527 -27.913 30.024 1.00 38.12 84 ASP A CA 1
ATOM 656 C C . ASP A 1 84 ? -38.779 -27.207 28.663 1.00 38.12 84 ASP A C 1
ATOM 658 O O . ASP A 1 84 ? -38.381 -26.061 28.450 1.00 38.12 84 ASP A O 1
ATOM 662 N N . LEU A 1 85 ? -39.429 -27.868 27.698 1.00 37.19 85 LEU A N 1
ATOM 663 C CA . LEU A 1 85 ? -39.577 -27.354 26.325 1.00 37.19 85 LEU A CA 1
ATOM 664 C C . LEU A 1 85 ? -40.900 -26.585 26.107 1.00 37.19 85 LEU A C 1
ATOM 666 O O . LEU A 1 85 ? -41.990 -27.132 26.268 1.00 37.19 85 LEU A O 1
ATOM 670 N N . VAL A 1 86 ? -40.776 -25.314 25.703 1.00 36.19 86 VAL A N 1
ATOM 671 C CA . VAL A 1 86 ? -41.853 -24.329 25.443 1.00 36.19 86 VAL A CA 1
ATOM 672 C C . VAL A 1 86 ? -42.747 -24.742 24.264 1.00 36.19 86 VAL A C 1
ATOM 674 O O . VAL A 1 86 ? -42.265 -25.285 23.266 1.00 36.19 86 VAL A O 1
ATOM 677 N N . THR A 1 87 ? -44.051 -24.456 24.342 1.00 41.22 87 THR A N 1
ATOM 678 C CA . THR A 1 87 ? -45.022 -24.819 23.294 1.00 41.22 87 THR A CA 1
ATOM 679 C C . THR A 1 87 ? -45.092 -23.788 22.151 1.00 41.22 87 THR A C 1
ATOM 681 O O . THR A 1 87 ? -44.800 -22.604 22.312 1.00 41.22 87 THR A O 1
ATOM 684 N N . GLN A 1 88 ? -45.505 -24.228 20.956 1.00 35.00 88 GLN A N 1
ATOM 685 C CA . GLN A 1 88 ? -45.587 -23.404 19.732 1.00 35.00 88 GLN A CA 1
ATOM 686 C C . GLN A 1 88 ? -46.544 -22.194 19.858 1.00 35.00 88 GLN A C 1
ATOM 688 O O . GLN A 1 88 ? -46.355 -21.159 19.212 1.00 35.00 88 GLN A O 1
ATOM 693 N N . GLU A 1 89 ? -47.565 -22.315 20.703 1.00 39.53 89 GLU A N 1
ATOM 694 C CA . GLU A 1 89 ? -48.580 -21.284 20.946 1.00 39.53 89 GLU A CA 1
ATOM 695 C C . GLU A 1 89 ? -48.028 -20.123 21.796 1.00 39.53 89 GLU A C 1
ATOM 697 O O . GLU A 1 89 ? -48.294 -18.947 21.523 1.00 39.53 89 GLU A O 1
ATOM 702 N N . GLU A 1 90 ? -47.151 -20.439 22.752 1.00 40.38 90 GLU A N 1
ATOM 703 C CA . GLU A 1 90 ? -46.446 -19.457 23.583 1.00 40.38 90 GLU A CA 1
ATOM 704 C C . GLU A 1 90 ? -45.431 -18.650 22.756 1.00 40.38 90 GLU A C 1
ATOM 706 O O . GLU A 1 90 ? -45.306 -17.436 22.932 1.00 40.38 90 GLU A O 1
ATOM 711 N N . LEU A 1 91 ? -44.770 -19.289 21.780 1.00 36.16 91 LEU A N 1
ATOM 712 C CA . LEU A 1 91 ? -43.794 -18.636 20.900 1.00 36.16 91 LEU A CA 1
ATOM 713 C C . LEU A 1 91 ? -44.445 -17.628 19.935 1.00 36.16 91 LEU A C 1
ATOM 715 O O . LEU A 1 91 ? -43.900 -16.554 19.683 1.00 36.16 91 LEU A O 1
ATOM 719 N N . THR A 1 92 ? -45.629 -17.956 19.413 1.00 36.12 92 THR A N 1
ATOM 720 C CA . THR A 1 92 ? -46.360 -17.108 18.452 1.00 36.12 92 THR A CA 1
ATOM 721 C C . THR A 1 92 ? -46.924 -15.857 19.131 1.00 36.12 92 THR A C 1
ATOM 723 O O . THR A 1 92 ? -46.892 -14.765 18.566 1.00 36.12 92 THR A O 1
ATOM 726 N N . THR A 1 93 ? -47.354 -15.995 20.386 1.00 40.78 93 THR A N 1
ATOM 727 C CA . THR A 1 93 ? -47.856 -14.883 21.207 1.00 40.78 93 THR A CA 1
ATOM 728 C C . THR A 1 93 ? -46.737 -13.915 21.614 1.00 40.78 93 THR A C 1
ATOM 730 O O . THR A 1 93 ? -46.961 -12.708 21.689 1.00 40.78 93 THR A O 1
ATOM 733 N N . ALA A 1 94 ? -45.515 -14.416 21.829 1.00 37.81 94 ALA A N 1
ATOM 734 C CA . ALA A 1 94 ? -44.360 -13.600 22.208 1.00 37.81 94 ALA A CA 1
ATOM 735 C C . ALA A 1 94 ? -43.724 -12.823 21.038 1.00 37.81 94 ALA A C 1
ATOM 737 O O . ALA A 1 94 ? -43.008 -11.848 21.273 1.00 37.81 94 ALA A O 1
ATOM 738 N N . LEU A 1 95 ? -43.937 -13.253 19.787 1.00 37.91 95 LEU A N 1
ATOM 739 C CA . LEU A 1 95 ? -43.216 -12.711 18.630 1.00 37.91 95 LEU A CA 1
ATOM 740 C C . LEU A 1 95 ? -43.906 -11.548 17.912 1.00 37.91 95 LEU A C 1
ATOM 742 O O . LEU A 1 95 ? -43.185 -10.795 17.262 1.00 37.91 95 LEU A O 1
ATOM 746 N N . GLY A 1 96 ? -45.221 -11.355 18.073 1.00 36.78 96 GLY A N 1
ATOM 747 C CA . GLY A 1 96 ? -45.973 -10.293 17.391 1.00 36.78 96 GLY A CA 1
ATOM 748 C C . GLY A 1 96 ? -45.950 -10.419 15.858 1.00 36.78 96 GLY A C 1
ATOM 749 O O . GLY A 1 96 ? -45.061 -11.032 15.271 1.00 36.78 96 GLY A O 1
ATOM 750 N N . GLU A 1 97 ? -46.950 -9.870 15.171 1.00 40.31 97 GLU A N 1
ATOM 751 C CA . GLU A 1 97 ? -46.939 -9.828 13.704 1.00 40.31 97 GLU A CA 1
ATOM 752 C C . GLU A 1 97 ? -45.789 -8.925 13.227 1.00 40.31 97 GLU A C 1
ATOM 754 O O . GLU A 1 97 ? -45.858 -7.706 13.348 1.00 40.31 97 GLU A O 1
ATOM 759 N N . ILE A 1 98 ? -44.711 -9.519 12.706 1.00 39.38 98 ILE A N 1
ATOM 760 C CA . ILE A 1 98 ? -43.631 -8.774 12.048 1.00 39.38 98 ILE A CA 1
ATOM 761 C C . ILE A 1 98 ? -44.175 -8.284 10.704 1.00 39.38 98 ILE A C 1
ATOM 763 O O . ILE A 1 98 ? -44.274 -9.053 9.746 1.00 39.38 98 ILE A O 1
ATOM 767 N N . THR A 1 99 ? -44.547 -7.009 10.632 1.00 37.03 99 THR A N 1
ATOM 768 C CA . THR A 1 99 ? -44.942 -6.358 9.380 1.00 37.03 99 THR A CA 1
ATOM 769 C C . THR A 1 99 ? -43.717 -5.815 8.647 1.00 37.03 99 THR A C 1
ATOM 771 O O . THR A 1 99 ? -42.766 -5.337 9.261 1.00 37.03 99 THR A O 1
ATOM 774 N N . THR A 1 100 ? -43.733 -5.865 7.314 1.00 38.62 100 THR A N 1
ATOM 775 C CA . THR A 1 100 ? -42.632 -5.441 6.424 1.00 38.62 100 THR A CA 1
ATOM 776 C C . THR A 1 100 ? -42.227 -3.968 6.549 1.00 38.62 100 THR A C 1
ATOM 778 O O . THR A 1 100 ? -41.203 -3.577 5.995 1.00 38.62 100 THR A O 1
ATOM 781 N N . ASP A 1 101 ? -42.998 -3.171 7.286 1.00 36.41 101 ASP A N 1
ATOM 782 C CA . ASP A 1 101 ? -42.747 -1.749 7.523 1.00 36.41 101 ASP A CA 1
ATOM 783 C C . ASP A 1 101 ? -41.662 -1.485 8.590 1.00 36.41 101 ASP A C 1
ATOM 785 O O . ASP A 1 101 ? -41.169 -0.363 8.687 1.00 36.41 101 ASP A O 1
ATOM 789 N N . ASP A 1 102 ? -41.210 -2.512 9.325 1.00 38.28 102 ASP A N 1
ATOM 790 C CA . ASP A 1 102 ? -40.134 -2.389 10.327 1.00 38.28 102 ASP A CA 1
ATOM 791 C C . ASP A 1 102 ? -38.712 -2.528 9.743 1.00 38.28 102 ASP A C 1
ATOM 793 O O . ASP A 1 102 ? -37.714 -2.402 10.457 1.00 38.28 102 ASP A O 1
ATOM 797 N N . ILE A 1 103 ? -38.580 -2.755 8.431 1.00 38.06 103 ILE A N 1
ATOM 798 C CA . ILE A 1 103 ? -37.281 -2.770 7.745 1.00 38.06 103 ILE A CA 1
ATOM 799 C C . ILE A 1 103 ? -36.973 -1.347 7.270 1.00 38.06 103 ILE A C 1
ATOM 801 O O . ILE A 1 103 ? -37.153 -0.998 6.103 1.00 38.06 103 ILE A O 1
ATOM 805 N N . SER A 1 104 ? -36.499 -0.494 8.182 1.00 32.56 104 SER A N 1
ATOM 806 C CA . SER A 1 104 ? -35.967 0.811 7.788 1.00 32.56 104 SER A CA 1
ATOM 807 C C . SER A 1 104 ? -34.747 0.607 6.881 1.00 32.56 104 SER A C 1
ATOM 809 O O . SER A 1 104 ? -33.769 -0.035 7.270 1.00 32.56 104 SER A O 1
ATOM 811 N N . ILE A 1 105 ? -34.812 1.144 5.663 1.00 40.53 105 ILE A N 1
ATOM 812 C CA . ILE A 1 105 ? -33.739 1.111 4.665 1.00 40.53 105 ILE A CA 1
ATOM 813 C C . ILE A 1 105 ? -32.680 2.143 5.083 1.00 40.53 105 ILE A C 1
ATOM 815 O O . ILE A 1 105 ? -32.630 3.255 4.564 1.00 40.53 105 ILE A O 1
ATOM 819 N N . GLY A 1 106 ? -31.865 1.788 6.075 1.00 34.25 106 GLY A N 1
ATOM 820 C CA . GLY A 1 106 ? -30.610 2.461 6.407 1.00 34.25 106 GLY A CA 1
ATOM 821 C C . GLY A 1 106 ? -29.447 1.656 5.830 1.00 34.25 106 GLY A C 1
ATOM 822 O O . GLY A 1 106 ? -29.341 0.470 6.118 1.00 34.25 106 GLY A O 1
ATOM 823 N N . GLU A 1 107 ? -28.647 2.278 4.959 1.00 37.50 107 GLU A N 1
ATOM 824 C CA . GLU A 1 107 ? -27.373 1.784 4.390 1.00 37.50 107 GLU A CA 1
ATOM 825 C C . GLU A 1 107 ? -27.250 0.252 4.211 1.00 37.50 107 GLU A C 1
ATOM 827 O O . GLU A 1 107 ? -26.379 -0.413 4.756 1.00 37.50 107 GLU A O 1
ATOM 832 N N . THR A 1 108 ? -28.166 -0.291 3.406 1.00 40.72 108 THR A N 1
ATOM 833 C CA . THR A 1 108 ? -28.184 -1.606 2.736 1.00 40.72 108 THR A CA 1
ATOM 834 C C . THR A 1 108 ? -27.320 -2.737 3.326 1.00 40.72 108 THR A C 1
ATOM 836 O O . THR A 1 108 ? -26.112 -2.827 3.093 1.00 40.72 108 THR A O 1
ATOM 839 N N . THR A 1 109 ? -28.010 -3.723 3.896 1.00 44.03 109 THR A N 1
ATOM 840 C CA . THR A 1 109 ? -27.607 -5.113 4.199 1.00 44.03 109 THR A CA 1
ATOM 841 C C . THR A 1 109 ? -26.729 -5.821 3.148 1.00 44.03 109 THR A C 1
ATOM 843 O O . THR A 1 109 ? -26.010 -6.755 3.489 1.00 44.03 109 THR A O 1
ATOM 846 N N . LEU A 1 110 ? -26.703 -5.372 1.888 1.00 37.19 110 LEU A N 1
ATOM 847 C CA . LEU A 1 110 ? -25.810 -5.895 0.845 1.00 37.19 110 LEU A CA 1
ATOM 848 C C . LEU A 1 110 ? -24.329 -5.541 1.088 1.00 37.19 110 LEU A C 1
ATOM 850 O O . LEU A 1 110 ? -23.454 -6.366 0.847 1.00 37.19 110 LEU A O 1
ATOM 854 N N . ASN A 1 111 ? -24.033 -4.357 1.634 1.00 38.31 111 ASN A N 1
ATOM 855 C CA . ASN A 1 111 ? -22.661 -3.977 1.991 1.00 38.31 111 ASN A CA 1
ATOM 856 C C . ASN A 1 111 ? -22.123 -4.809 3.163 1.00 38.31 111 ASN A C 1
ATOM 858 O O . ASN A 1 111 ? -20.925 -5.050 3.226 1.00 38.31 111 ASN A O 1
ATOM 862 N N . GLN A 1 112 ? -22.998 -5.277 4.057 1.00 42.19 112 GLN A N 1
ATOM 863 C CA . GLN A 1 112 ? -22.646 -6.190 5.150 1.00 42.19 112 GLN A CA 1
ATOM 864 C C . GLN A 1 112 ? -22.426 -7.635 4.665 1.00 42.19 112 GLN A C 1
ATOM 866 O O . GLN A 1 112 ? -21.709 -8.386 5.314 1.00 42.19 112 GLN A O 1
ATOM 871 N N . ILE A 1 113 ? -22.995 -8.018 3.515 1.00 50.31 113 ILE A N 1
ATOM 872 C CA . ILE A 1 113 ? -22.739 -9.309 2.845 1.00 50.31 113 ILE A CA 1
ATOM 873 C C . ILE A 1 113 ? -21.434 -9.266 2.027 1.00 50.31 113 ILE A C 1
ATOM 875 O O . ILE A 1 113 ? -20.792 -10.292 1.820 1.00 50.31 113 ILE A O 1
ATOM 879 N N . LEU A 1 114 ? -21.023 -8.080 1.566 1.00 64.56 114 LEU A N 1
ATOM 880 C CA . LEU A 1 114 ? -19.893 -7.889 0.650 1.00 64.56 114 LEU A CA 1
ATOM 881 C C . LEU A 1 114 ? -18.595 -7.420 1.318 1.00 64.56 114 LEU A C 1
ATOM 883 O O . LEU A 1 114 ? -17.612 -7.202 0.610 1.00 64.56 114 LEU A O 1
ATOM 887 N N . SER A 1 115 ? -18.566 -7.275 2.645 1.00 80.31 115 SER A N 1
ATOM 888 C CA . SER A 1 115 ? -17.342 -6.951 3.379 1.00 80.31 115 SER A CA 1
ATOM 889 C C . SER A 1 115 ? -17.200 -7.700 4.683 1.00 80.31 115 SER A C 1
ATOM 891 O O . SER A 1 115 ? -18.190 -8.023 5.330 1.00 80.31 115 SER A O 1
ATOM 893 N N . ILE A 1 116 ? -15.951 -7.875 5.089 1.00 89.44 116 ILE A N 1
ATOM 894 C CA . ILE A 1 116 ? -15.571 -8.329 6.424 1.00 89.44 116 ILE A CA 1
ATOM 895 C C . ILE A 1 116 ? -14.885 -7.201 7.190 1.00 89.44 116 ILE A C 1
ATOM 897 O O . ILE A 1 116 ? -14.293 -6.308 6.582 1.00 89.44 116 ILE A O 1
ATOM 901 N N . ASP A 1 117 ? -14.948 -7.264 8.515 1.00 93.94 117 ASP A N 1
ATOM 902 C CA . ASP A 1 117 ? -14.276 -6.317 9.401 1.00 93.94 117 ASP A CA 1
ATOM 903 C C . ASP A 1 117 ? -13.054 -6.976 10.051 1.00 93.94 117 ASP A C 1
ATOM 905 O O . ASP A 1 117 ? -13.133 -8.109 10.532 1.00 93.94 117 ASP A O 1
ATOM 909 N N . ILE A 1 118 ? -11.919 -6.274 10.089 1.00 95.06 118 ILE A N 1
ATOM 910 C CA . ILE A 1 118 ? -10.667 -6.808 10.650 1.00 95.06 118 ILE A CA 1
ATOM 911 C C . ILE A 1 118 ? -10.778 -7.207 12.130 1.00 95.06 118 ILE A C 1
ATOM 913 O O . ILE A 1 118 ? -10.051 -8.087 12.592 1.00 95.06 118 ILE A O 1
ATOM 917 N N . ARG A 1 119 ? -11.716 -6.627 12.889 1.00 95.06 119 ARG A N 1
ATOM 918 C CA . ARG A 1 119 ? -11.958 -6.988 14.293 1.00 95.06 119 ARG A CA 1
ATOM 919 C C . ARG A 1 119 ? -12.493 -8.408 14.444 1.00 95.06 119 ARG A C 1
ATOM 921 O O . ARG A 1 119 ? -12.248 -9.039 15.468 1.00 95.06 119 ARG A O 1
ATOM 928 N N . GLN A 1 120 ? -13.164 -8.945 13.420 1.00 92.56 120 GLN A N 1
ATOM 929 C CA . GLN A 1 120 ? -13.617 -10.344 13.396 1.00 92.56 120 GLN A CA 1
ATOM 930 C C . GLN A 1 120 ? -12.441 -11.335 13.395 1.00 92.56 120 GLN A C 1
ATOM 932 O O . GLN A 1 120 ? -12.628 -12.510 13.700 1.00 92.56 120 GLN A O 1
ATOM 937 N N . PHE A 1 121 ? -11.235 -10.850 13.088 1.00 95.31 121 PHE A N 1
ATOM 938 C CA . PHE A 1 121 ? -9.996 -11.618 13.012 1.00 95.31 121 PHE A CA 1
ATOM 939 C C . PHE A 1 121 ? -9.028 -11.282 14.156 1.00 95.31 121 PHE A C 1
ATOM 941 O O . PHE A 1 121 ? -7.871 -11.691 14.120 1.00 95.31 121 PHE A O 1
ATOM 948 N N . GLY A 1 122 ? -9.497 -10.564 15.184 1.00 93.44 122 GLY A N 1
ATOM 949 C CA . GLY A 1 122 ? -8.714 -10.252 16.382 1.00 93.44 122 GLY A CA 1
ATOM 950 C C . GLY A 1 122 ? -7.888 -8.968 16.297 1.00 93.44 122 GLY A C 1
ATOM 951 O O . GLY A 1 122 ? -6.963 -8.796 17.085 1.00 93.44 122 GLY A O 1
ATOM 952 N N . ALA A 1 123 ? -8.187 -8.064 15.360 1.00 96.44 123 ALA A N 1
ATOM 953 C CA . ALA A 1 123 ? -7.588 -6.732 15.365 1.00 96.44 123 ALA A CA 1
ATOM 954 C C . ALA A 1 123 ? -8.193 -5.880 16.492 1.00 96.44 123 ALA A C 1
ATOM 956 O O . ALA A 1 123 ? -9.412 -5.881 16.691 1.00 96.44 123 ALA A O 1
ATOM 957 N N . HIS A 1 124 ? -7.353 -5.107 17.182 1.00 97.50 124 HIS A N 1
ATOM 958 C CA . HIS A 1 124 ? -7.779 -4.214 18.261 1.00 97.50 124 HIS A CA 1
ATOM 959 C C . HIS A 1 124 ? -7.298 -2.783 17.993 1.00 97.50 124 HIS A C 1
ATOM 961 O O . HIS A 1 124 ? -6.118 -2.586 17.690 1.00 97.50 124 HIS A O 1
ATOM 967 N N . PRO A 1 125 ? -8.184 -1.773 18.081 1.00 97.19 125 PRO A N 1
ATOM 968 C CA . PRO A 1 125 ? -7.781 -0.391 17.891 1.00 97.19 125 PRO A CA 1
ATOM 969 C C . PRO A 1 125 ? -6.999 0.110 19.108 1.00 97.19 125 PRO A C 1
ATOM 971 O O . PRO A 1 125 ? -7.287 -0.269 20.241 1.00 97.19 125 PRO A O 1
ATOM 974 N N . ILE A 1 126 ? -6.092 1.064 18.904 1.00 97.25 126 ILE A N 1
ATOM 975 C CA . ILE A 1 126 ? -5.254 1.635 19.975 1.00 97.25 126 ILE A CA 1
ATOM 976 C C . ILE A 1 126 ? -6.059 2.378 21.053 1.00 97.25 126 ILE A C 1
ATOM 978 O O . ILE A 1 126 ? -5.526 2.728 22.100 1.00 97.25 126 ILE A O 1
ATOM 982 N N . THR A 1 127 ? -7.328 2.689 20.779 1.00 94.75 127 THR A N 1
ATOM 983 C CA . THR A 1 127 ? -8.248 3.325 21.731 1.00 94.75 127 THR A CA 1
ATOM 984 C C . THR A 1 127 ? -8.903 2.322 22.681 1.00 94.75 127 THR A C 1
ATOM 986 O O . THR A 1 127 ? -9.599 2.727 23.610 1.00 94.75 127 THR A O 1
ATOM 989 N N . GLU A 1 128 ? -8.750 1.021 22.427 1.00 94.31 128 GLU A N 1
ATOM 990 C CA . GLU A 1 128 ? -9.208 -0.041 23.314 1.00 94.31 128 GLU A CA 1
ATOM 991 C C . GLU A 1 128 ? -8.171 -0.265 24.419 1.00 94.31 128 GLU A C 1
ATOM 993 O O . GLU A 1 128 ? -7.001 -0.527 24.146 1.00 94.31 128 GLU A O 1
ATOM 998 N N . GLY A 1 129 ? -8.597 -0.132 25.678 1.00 95.50 129 GLY A N 1
ATOM 999 C CA . GLY A 1 129 ? -7.684 -0.199 26.818 1.00 95.50 129 GLY A CA 1
ATOM 1000 C C . GLY A 1 129 ? -6.953 -1.540 26.896 1.00 95.50 129 GLY A C 1
ATOM 1001 O O . GLY A 1 129 ? -7.596 -2.591 26.897 1.00 95.50 129 GLY A O 1
ATOM 1002 N N . GLY A 1 130 ? -5.624 -1.495 27.000 1.00 95.12 130 GLY A N 1
ATOM 1003 C CA . GLY A 1 130 ? -4.753 -2.675 27.005 1.00 95.12 130 GLY A CA 1
ATOM 1004 C C . GLY A 1 130 ? -4.240 -3.103 25.625 1.00 95.12 130 GLY A C 1
ATOM 1005 O O . GLY A 1 130 ? -3.469 -4.061 25.551 1.00 95.12 130 GLY A O 1
ATOM 1006 N N . TYR A 1 131 ? -4.635 -2.407 24.554 1.00 96.12 131 TYR A N 1
ATOM 1007 C CA . TYR A 1 131 ? -4.227 -2.681 23.172 1.00 96.12 131 TYR A CA 1
ATOM 1008 C C . TYR A 1 131 ? -3.522 -1.491 22.503 1.00 96.12 131 TYR A C 1
ATOM 1010 O O . TYR A 1 131 ? -3.377 -1.446 21.283 1.00 96.12 131 TYR A O 1
ATOM 1018 N N . GLU A 1 132 ? -3.035 -0.530 23.287 1.00 96.81 132 GLU A N 1
ATOM 1019 C CA . GLU A 1 132 ? -2.432 0.711 22.793 1.00 96.81 132 GLU A CA 1
ATOM 1020 C C . GLU A 1 132 ? -1.215 0.460 21.887 1.00 96.81 132 GLU A C 1
ATOM 1022 O O . GLU A 1 132 ? -0.966 1.226 20.954 1.00 96.81 132 GLU A O 1
ATOM 1027 N N . ASP A 1 133 ? -0.472 -0.619 22.143 1.00 96.06 133 ASP A N 1
ATOM 1028 C CA . ASP A 1 133 ? 0.703 -1.072 21.385 1.00 96.06 133 ASP A CA 1
ATOM 1029 C C . ASP A 1 133 ? 0.476 -2.413 20.667 1.00 96.06 133 ASP A C 1
ATOM 1031 O O . ASP A 1 133 ? 1.431 -3.047 20.219 1.00 96.06 133 ASP A O 1
ATOM 1035 N N . PHE A 1 134 ? -0.775 -2.866 20.557 1.00 97.69 134 PHE A N 1
ATOM 1036 C CA . PHE A 1 134 ? -1.087 -4.154 19.948 1.00 97.69 134 PHE A CA 1
ATOM 1037 C C . PHE A 1 134 ? -0.821 -4.146 18.440 1.00 97.69 134 PHE A C 1
ATOM 1039 O O . PHE A 1 134 ? -1.343 -3.303 17.707 1.00 97.69 134 PHE A O 1
ATOM 1046 N N . ASP A 1 135 ? -0.032 -5.113 17.973 1.00 98.31 135 ASP A N 1
ATOM 1047 C CA . ASP A 1 135 ? 0.244 -5.296 16.552 1.00 98.31 135 ASP A CA 1
ATOM 1048 C C . ASP A 1 135 ? -0.900 -6.063 15.874 1.00 98.31 135 ASP A C 1
ATOM 1050 O O . ASP A 1 135 ? -1.089 -7.258 16.096 1.00 98.31 135 ASP A O 1
ATOM 1054 N N . SER A 1 136 ? -1.668 -5.368 15.036 1.00 98.50 136 SER A N 1
ATOM 1055 C CA . SER A 1 136 ? -2.808 -5.930 14.306 1.00 98.50 136 SER A CA 1
ATOM 1056 C C . SER A 1 136 ? -2.430 -6.516 12.940 1.00 98.50 136 SER A C 1
ATOM 1058 O O . SER A 1 136 ? -3.334 -6.914 12.204 1.00 98.50 136 SER A O 1
ATOM 1060 N N . THR A 1 137 ? -1.139 -6.585 12.579 1.00 98.50 137 THR A N 1
ATOM 1061 C CA . THR A 1 137 ? -0.692 -7.081 11.262 1.00 98.50 137 THR A CA 1
ATOM 1062 C C . THR A 1 137 ? -1.251 -8.462 10.928 1.00 98.50 137 THR A C 1
ATOM 1064 O O . THR A 1 137 ? -1.877 -8.628 9.880 1.00 98.50 137 THR A O 1
ATOM 1067 N N . ASP A 1 138 ? -1.106 -9.439 11.825 1.00 97.56 138 ASP A N 1
ATOM 1068 C CA . ASP A 1 138 ? -1.571 -10.807 11.562 1.00 97.56 138 ASP A CA 1
ATOM 1069 C C . ASP A 1 138 ? -3.097 -10.878 11.418 1.00 97.56 138 ASP A C 1
ATOM 1071 O O . ASP A 1 138 ? -3.607 -11.513 10.495 1.00 97.56 138 ASP A O 1
ATOM 1075 N N . ALA A 1 139 ? -3.838 -10.175 12.279 1.00 96.75 139 ALA A N 1
ATOM 1076 C CA . ALA A 1 139 ? -5.298 -10.117 12.213 1.00 96.75 139 ALA A CA 1
ATOM 1077 C C . ALA A 1 139 ? -5.792 -9.477 10.906 1.00 96.75 139 ALA A C 1
ATOM 1079 O O . ALA A 1 139 ? -6.727 -9.972 10.273 1.00 96.75 139 ALA A O 1
ATOM 1080 N N . PHE A 1 140 ? -5.140 -8.399 10.464 1.00 98.38 140 PHE A N 1
ATOM 1081 C CA . PHE A 1 140 ? -5.474 -7.735 9.208 1.00 98.38 140 PHE A CA 1
ATOM 1082 C C . PHE A 1 140 ? -5.180 -8.653 8.011 1.00 98.38 140 PHE A C 1
ATOM 1084 O O . PHE A 1 140 ? -6.018 -8.780 7.116 1.00 98.38 140 PHE A O 1
ATOM 1091 N N . GLN A 1 141 ? -4.031 -9.340 7.999 1.00 98.31 141 GLN A N 1
ATOM 1092 C CA . GLN A 1 141 ? -3.706 -10.284 6.927 1.00 98.31 141 GLN A CA 1
ATOM 1093 C C . GLN A 1 141 ? -4.699 -11.452 6.893 1.00 98.31 141 GLN A C 1
ATOM 1095 O O . GLN A 1 141 ? -5.162 -11.811 5.814 1.00 98.31 141 GLN A O 1
ATOM 1100 N N . LEU A 1 142 ? -5.082 -12.001 8.052 1.00 96.69 142 LEU A N 1
ATOM 1101 C CA . LEU A 1 142 ? -6.090 -13.061 8.141 1.00 96.69 142 LEU A CA 1
ATOM 1102 C C . LEU A 1 142 ? -7.438 -12.625 7.562 1.00 96.69 142 LEU A C 1
ATOM 1104 O O . LEU A 1 142 ? -8.082 -13.415 6.870 1.00 96.69 142 LEU A O 1
ATOM 1108 N N . ALA A 1 143 ? -7.846 -11.375 7.794 1.00 96.81 143 ALA A N 1
ATOM 1109 C CA . ALA A 1 143 ? -9.036 -10.819 7.166 1.00 96.81 143 ALA A CA 1
ATOM 1110 C C . ALA A 1 143 ? -8.884 -10.812 5.635 1.00 96.81 143 ALA A C 1
ATOM 1112 O O . ALA A 1 143 ? -9.707 -11.389 4.927 1.00 96.81 143 ALA A O 1
ATOM 1113 N N . VAL A 1 144 ? -7.803 -10.232 5.106 1.00 97.38 144 VAL A N 1
ATOM 1114 C CA . VAL A 1 144 ? -7.550 -10.184 3.653 1.00 97.38 144 VAL A CA 1
ATOM 1115 C C . VAL A 1 144 ? -7.542 -11.581 3.023 1.00 97.38 144 VAL A C 1
ATOM 1117 O O . VAL A 1 144 ? -8.199 -11.794 2.000 1.00 97.38 144 VAL A O 1
ATOM 1120 N N . ASP A 1 145 ? -6.869 -12.541 3.654 1.00 94.88 145 ASP A N 1
ATOM 1121 C CA . ASP A 1 145 ? -6.781 -13.924 3.185 1.00 94.88 145 ASP A CA 1
ATOM 1122 C C . ASP A 1 145 ? -8.158 -14.603 3.192 1.00 94.88 145 ASP A C 1
ATOM 1124 O O . ASP A 1 145 ? -8.544 -15.253 2.216 1.00 94.88 145 ASP A O 1
ATOM 1128 N N . PHE A 1 146 ? -8.941 -14.409 4.258 1.00 90.81 146 PHE A N 1
ATOM 1129 C CA . PHE A 1 146 ? -10.303 -14.927 4.347 1.00 90.81 146 PHE A CA 1
ATOM 1130 C C . PHE A 1 146 ? -11.211 -14.316 3.278 1.00 90.81 146 PHE A C 1
ATOM 1132 O O . PHE A 1 146 ? -11.974 -15.042 2.635 1.00 90.81 146 PHE A O 1
ATOM 1139 N N . ALA A 1 147 ? -11.129 -13.002 3.059 1.00 89.00 147 ALA A N 1
ATOM 1140 C CA . ALA A 1 147 ? -11.914 -12.324 2.037 1.00 89.00 147 ALA A CA 1
ATOM 1141 C C . ALA A 1 147 ? -11.596 -12.872 0.643 1.00 89.00 147 ALA A C 1
ATOM 1143 O O . ALA A 1 147 ? -12.507 -13.243 -0.099 1.00 89.00 147 ALA A O 1
ATOM 1144 N N . ALA A 1 148 ? -10.308 -13.006 0.320 1.00 87.44 148 ALA A N 1
ATOM 1145 C CA . ALA A 1 148 ? -9.856 -13.552 -0.952 1.00 87.44 148 ALA A CA 1
ATOM 1146 C C . ALA A 1 148 ? -10.325 -15.003 -1.152 1.00 87.44 148 ALA A C 1
ATOM 1148 O O . ALA A 1 148 ? -10.882 -15.328 -2.201 1.00 87.44 148 ALA A O 1
ATOM 1149 N N . ALA A 1 149 ? -10.180 -15.858 -0.134 1.00 87.31 149 ALA A N 1
ATOM 1150 C CA . ALA A 1 149 ? -10.597 -17.260 -0.192 1.00 87.31 149 ALA A CA 1
ATOM 1151 C C . ALA A 1 149 ? -12.118 -17.436 -0.363 1.00 87.31 149 ALA A C 1
ATOM 1153 O O . ALA A 1 149 ? -12.565 -18.418 -0.957 1.00 87.31 149 ALA A O 1
ATOM 1154 N N . ASN A 1 150 ? -12.913 -16.481 0.127 1.00 82.06 150 ASN A N 1
ATOM 1155 C CA . ASN A 1 150 ? -14.375 -16.534 0.095 1.00 82.06 150 ASN A CA 1
ATOM 1156 C C . ASN A 1 150 ? -15.006 -15.622 -0.970 1.00 82.06 150 ASN A C 1
ATOM 1158 O O . ASN A 1 150 ? -16.227 -15.479 -1.000 1.00 82.06 150 ASN A O 1
ATOM 1162 N N . ASN A 1 151 ? -14.208 -15.043 -1.874 1.00 82.00 151 ASN A N 1
ATOM 1163 C CA . ASN A 1 151 ? -14.667 -14.107 -2.911 1.00 82.00 151 ASN A CA 1
ATOM 1164 C C . ASN A 1 151 ? -15.418 -12.884 -2.350 1.00 82.00 151 ASN A C 1
ATOM 1166 O O . ASN A 1 151 ? -16.339 -12.360 -2.979 1.00 82.00 151 ASN A O 1
ATOM 1170 N N . ILE A 1 152 ? -15.022 -12.421 -1.167 1.00 84.56 152 ILE A N 1
ATOM 1171 C CA . ILE A 1 152 ? -15.526 -11.189 -0.563 1.00 84.56 152 ILE A CA 1
ATOM 1172 C C . ILE A 1 152 ? -14.639 -10.056 -1.062 1.00 84.56 152 ILE A C 1
ATOM 1174 O O . ILE A 1 152 ? -13.437 -10.060 -0.834 1.00 84.56 152 ILE A O 1
ATOM 1178 N N . GLY A 1 153 ? -15.215 -9.087 -1.769 1.00 85.06 153 GLY A N 1
ATOM 1179 C CA . GLY A 1 153 ? -14.439 -8.062 -2.472 1.00 85.06 153 GLY A CA 1
ATOM 1180 C C . GLY A 1 153 ? -13.929 -6.914 -1.601 1.00 85.06 153 GLY A C 1
ATOM 1181 O O . GLY A 1 153 ? -13.325 -5.987 -2.138 1.00 85.06 153 GLY A O 1
ATOM 1182 N N . MET A 1 154 ? -14.206 -6.905 -0.294 1.00 93.19 154 MET A N 1
ATOM 1183 C CA . MET A 1 154 ? -13.935 -5.745 0.554 1.00 93.19 154 MET A CA 1
ATOM 1184 C C . MET A 1 154 ? -13.549 -6.122 1.987 1.00 93.19 154 MET A C 1
ATOM 1186 O O . MET A 1 154 ? -14.219 -6.920 2.641 1.00 93.19 154 MET A O 1
ATOM 1190 N N . VAL A 1 155 ? -12.492 -5.486 2.486 1.00 96.50 155 VAL A N 1
ATOM 1191 C CA . VAL A 1 155 ? -12.059 -5.539 3.887 1.00 96.50 155 VAL A CA 1
ATOM 1192 C C . VAL A 1 155 ? -12.208 -4.149 4.482 1.00 96.50 155 VAL A C 1
ATOM 1194 O O . VAL A 1 155 ? -11.729 -3.170 3.903 1.00 96.50 155 VAL A O 1
ATOM 1197 N N . LYS A 1 156 ? -12.898 -4.074 5.619 1.00 95.69 156 LYS A N 1
ATOM 1198 C CA . LYS A 1 156 ? -13.212 -2.836 6.322 1.00 95.69 156 LYS A CA 1
ATOM 1199 C C . LYS A 1 156 ? -12.548 -2.746 7.682 1.00 95.69 156 LYS A C 1
ATOM 1201 O O . LYS A 1 156 ? -12.288 -3.761 8.327 1.00 95.69 156 LYS A O 1
ATOM 1206 N N . TYR A 1 157 ? -12.324 -1.514 8.115 1.00 95.94 157 TYR A N 1
ATOM 1207 C CA . TYR A 1 157 ? -11.960 -1.214 9.489 1.00 95.94 157 TYR A CA 1
ATOM 1208 C C . TYR A 1 157 ? -12.451 0.173 9.909 1.00 95.94 157 TYR A C 1
ATOM 1210 O O . TYR A 1 157 ? -12.630 1.063 9.082 1.00 95.94 157 TYR A O 1
ATOM 1218 N N . SER A 1 158 ? -12.623 0.348 11.216 1.00 95.88 158 SER A N 1
ATOM 1219 C CA . SER A 1 158 ? -12.982 1.615 11.855 1.00 95.88 158 SER A CA 1
ATOM 1220 C C . SER A 1 158 ? -12.128 1.794 13.105 1.00 95.88 158 SER A C 1
ATOM 1222 O O . SER A 1 158 ? -11.958 0.846 13.883 1.00 95.88 158 SER A O 1
ATOM 1224 N N . GLY A 1 159 ? -11.560 2.981 13.294 1.00 96.44 159 GLY A N 1
ATOM 1225 C CA . GLY A 1 159 ? -10.582 3.295 14.332 1.00 96.44 159 GLY A CA 1
ATOM 1226 C C . GLY A 1 159 ? -9.123 3.247 13.866 1.00 96.44 159 GLY A C 1
ATOM 1227 O O . GLY A 1 159 ? -8.807 3.111 12.683 1.00 96.44 159 GLY A O 1
ATOM 1228 N N . GLN A 1 160 ? -8.213 3.392 14.829 1.00 98.38 160 GLN A N 1
ATOM 1229 C CA . GLN A 1 160 ? -6.771 3.458 14.588 1.00 98.38 160 GLN A CA 1
ATOM 1230 C C . GLN A 1 160 ? -6.092 2.163 15.026 1.00 98.38 160 GLN A C 1
ATOM 1232 O O . GLN A 1 160 ? -6.251 1.764 16.177 1.00 98.38 160 GLN A O 1
ATOM 1237 N N . TYR A 1 161 ? -5.317 1.541 14.142 1.00 98.62 161 TYR A N 1
ATOM 1238 C CA . TYR A 1 161 ? -4.652 0.258 14.381 1.00 98.62 161 TYR A CA 1
ATOM 1239 C C . TYR A 1 161 ? -3.162 0.376 14.090 1.00 98.62 161 TYR A C 1
ATOM 1241 O O . TYR A 1 161 ? -2.750 1.066 13.156 1.00 98.62 161 TYR A O 1
ATOM 1249 N N . LYS A 1 162 ? -2.349 -0.323 14.878 1.00 98.69 162 LYS A N 1
ATOM 1250 C CA . LYS A 1 162 ? -0.913 -0.445 14.639 1.00 98.69 162 LYS A CA 1
ATOM 1251 C C . LYS A 1 162 ? -0.628 -1.683 13.794 1.00 98.69 162 LYS A C 1
ATOM 1253 O O . LYS A 1 162 ? -1.155 -2.750 14.089 1.00 98.69 162 LYS A O 1
ATOM 1258 N N . LEU A 1 163 ? 0.198 -1.522 12.764 1.00 98.38 163 LEU A N 1
ATOM 1259 C CA . LEU A 1 163 ? 0.742 -2.602 11.938 1.00 98.38 163 LEU A CA 1
ATOM 1260 C C . LEU A 1 163 ? 2.270 -2.520 12.057 1.00 98.38 163 LEU A C 1
ATOM 1262 O O . LEU A 1 163 ? 2.909 -1.709 11.388 1.00 98.38 163 LEU A O 1
ATOM 1266 N N . LEU A 1 164 ? 2.841 -3.253 13.015 1.00 97.88 164 LEU A N 1
ATOM 1267 C CA . LEU A 1 164 ? 4.223 -3.054 13.484 1.00 97.88 164 LEU A CA 1
ATOM 1268 C C . LEU A 1 164 ? 5.216 -4.059 12.896 1.00 97.88 164 LEU A C 1
ATOM 1270 O O . LEU A 1 164 ? 6.414 -3.782 12.848 1.00 97.88 164 LEU A O 1
ATOM 1274 N N . SER A 1 165 ? 4.728 -5.216 12.462 1.00 97.31 165 SER A N 1
ATOM 1275 C CA . SER A 1 165 ? 5.527 -6.281 11.856 1.00 97.31 165 SER A CA 1
ATOM 1276 C C . SER A 1 165 ? 5.437 -6.312 10.327 1.00 97.31 165 SER A C 1
ATOM 1278 O O . SER A 1 165 ? 4.506 -5.787 9.711 1.00 97.31 165 SER A O 1
ATOM 1280 N N . PHE A 1 166 ? 6.428 -6.968 9.714 1.00 97.56 166 PHE A N 1
ATOM 1281 C CA . PHE A 1 166 ? 6.536 -7.179 8.269 1.00 97.56 166 PHE A CA 1
ATOM 1282 C C . PHE A 1 166 ? 6.746 -8.672 7.948 1.00 97.56 166 PHE A C 1
ATOM 1284 O O . PHE A 1 166 ? 7.852 -9.081 7.590 1.00 97.56 166 PHE A O 1
ATOM 1291 N N . PRO A 1 167 ? 5.723 -9.528 8.129 1.00 96.56 167 PRO A N 1
ATOM 1292 C CA . PRO A 1 167 ? 5.867 -10.978 7.993 1.00 96.56 167 PRO A CA 1
ATOM 1293 C C . PRO A 1 167 ? 5.970 -11.456 6.537 1.00 96.56 167 PRO A C 1
ATOM 1295 O O . PRO A 1 167 ? 6.220 -12.639 6.293 1.00 96.56 167 PRO A O 1
ATOM 1298 N N . LYS A 1 168 ? 5.734 -10.577 5.559 1.00 96.19 168 LYS A N 1
ATOM 1299 C CA . LYS A 1 168 ? 5.746 -10.903 4.130 1.00 96.19 168 LYS A CA 1
ATOM 1300 C C . LYS A 1 168 ? 6.926 -10.229 3.440 1.00 96.19 168 LYS A C 1
ATOM 1302 O O . LYS A 1 168 ? 7.542 -9.301 3.961 1.00 96.19 168 LYS A O 1
ATOM 1307 N N . THR A 1 169 ? 7.240 -10.690 2.236 1.00 95.12 169 THR A N 1
ATOM 1308 C CA . THR A 1 169 ? 8.361 -10.164 1.458 1.00 95.12 169 THR A CA 1
ATOM 1309 C C . THR A 1 169 ? 7.965 -10.012 0.002 1.00 95.12 169 THR A C 1
ATOM 1311 O O . THR A 1 169 ? 7.392 -10.922 -0.594 1.00 95.12 169 THR A O 1
ATOM 1314 N N . PHE A 1 170 ? 8.302 -8.864 -0.568 1.00 94.25 170 PHE A N 1
ATOM 1315 C CA . PHE A 1 170 ? 8.185 -8.564 -1.980 1.00 94.25 170 PHE A CA 1
ATOM 1316 C C . PHE A 1 170 ? 9.553 -8.698 -2.652 1.00 94.25 170 PHE A C 1
ATOM 1318 O O . PHE A 1 170 ? 10.539 -8.138 -2.172 1.00 94.25 170 PHE A O 1
ATOM 1325 N N . THR A 1 171 ? 9.617 -9.434 -3.760 1.00 92.00 171 THR A N 1
ATOM 1326 C CA . THR A 1 171 ? 10.832 -9.519 -4.580 1.00 92.00 171 THR A CA 1
ATOM 1327 C C . THR A 1 171 ? 10.853 -8.333 -5.532 1.00 92.00 171 THR A C 1
ATOM 1329 O O . THR A 1 171 ? 9.961 -8.203 -6.369 1.00 92.00 171 THR A O 1
ATOM 1332 N N . LEU A 1 172 ? 11.848 -7.459 -5.399 1.00 88.69 172 LEU A N 1
ATOM 1333 C CA . LEU A 1 172 ? 11.952 -6.285 -6.255 1.00 88.69 172 LEU A CA 1
ATOM 1334 C C . LEU A 1 172 ? 12.327 -6.686 -7.688 1.00 88.69 172 LEU A C 1
ATOM 1336 O O . LEU A 1 172 ? 13.069 -7.656 -7.881 1.00 88.69 172 LEU A O 1
ATOM 1340 N N . PRO A 1 173 ? 11.823 -5.959 -8.703 1.00 80.81 173 PRO A N 1
ATOM 1341 C CA . PRO A 1 173 ? 12.273 -6.155 -10.071 1.00 80.81 173 PRO A CA 1
ATOM 1342 C C . PRO A 1 173 ? 13.771 -5.840 -10.172 1.00 80.81 173 PRO A C 1
ATOM 1344 O O . PRO A 1 173 ? 14.276 -4.960 -9.479 1.00 80.81 173 PRO A O 1
ATOM 1347 N N . GLY A 1 174 ? 14.461 -6.566 -11.045 1.00 78.75 174 GLY A N 1
ATOM 1348 C CA . GLY A 1 174 ? 15.870 -6.364 -11.368 1.00 78.75 174 GLY A CA 1
ATOM 1349 C C . GLY A 1 174 ? 16.158 -6.893 -12.767 1.00 78.75 174 GLY A C 1
ATOM 1350 O O . GLY A 1 174 ? 15.367 -7.684 -13.302 1.00 78.75 174 GLY A O 1
ATOM 1351 N N . ASP A 1 175 ? 17.256 -6.430 -13.351 1.00 76.44 175 ASP A N 1
ATOM 1352 C CA . ASP A 1 175 ? 17.728 -6.886 -14.655 1.00 76.44 175 ASP A CA 1
ATOM 1353 C C . ASP A 1 175 ? 18.290 -8.315 -14.542 1.00 76.44 175 ASP A C 1
ATOM 1355 O O . ASP A 1 175 ? 19.139 -8.612 -13.696 1.00 76.44 175 ASP A O 1
ATOM 1359 N N . ASP A 1 176 ? 17.810 -9.230 -15.387 1.00 81.69 176 ASP A N 1
ATOM 1360 C CA . ASP A 1 176 ? 18.310 -10.608 -15.437 1.00 81.69 176 ASP A CA 1
ATOM 1361 C C . ASP A 1 176 ? 19.608 -10.742 -16.255 1.00 81.69 176 ASP A C 1
ATOM 1363 O O . ASP A 1 176 ? 20.175 -11.833 -16.366 1.00 81.69 176 ASP A O 1
ATOM 1367 N N . GLY A 1 177 ? 20.100 -9.622 -16.792 1.00 82.12 177 GLY A N 1
ATOM 1368 C CA . GLY A 1 177 ? 21.337 -9.498 -17.546 1.00 82.12 177 GLY A CA 1
ATOM 1369 C C . GLY A 1 177 ? 21.260 -10.096 -18.947 1.00 82.12 177 GLY A C 1
ATOM 1370 O O . GLY A 1 177 ? 22.289 -10.213 -19.625 1.00 82.12 177 GLY A O 1
ATOM 1371 N N . THR A 1 178 ? 20.070 -10.503 -19.396 1.00 79.81 178 THR A N 1
ATOM 1372 C CA . THR A 1 178 ? 19.887 -11.113 -20.708 1.00 79.81 178 THR A CA 1
ATOM 1373 C C . THR A 1 178 ? 19.535 -10.071 -21.758 1.00 79.81 178 THR A C 1
ATOM 1375 O O . THR A 1 178 ? 18.631 -9.254 -21.611 1.00 79.81 178 THR A O 1
ATOM 1378 N N . VAL A 1 179 ? 20.256 -10.115 -22.875 1.00 77.38 179 VAL A N 1
ATOM 1379 C CA . VAL A 1 179 ? 19.899 -9.333 -24.058 1.00 77.38 179 VAL A CA 1
ATOM 1380 C C . VAL A 1 179 ? 18.982 -10.177 -24.943 1.00 77.38 179 VAL A C 1
ATOM 1382 O O . VAL A 1 179 ? 19.061 -11.409 -24.952 1.00 77.38 179 VAL A O 1
ATOM 1385 N N . TYR A 1 180 ? 18.127 -9.522 -25.734 1.00 77.31 180 TYR A N 1
ATOM 1386 C CA . TYR A 1 180 ? 17.325 -10.191 -26.755 1.00 77.31 180 TYR A CA 1
ATOM 1387 C C . TYR A 1 180 ? 18.192 -11.155 -27.598 1.00 77.31 180 TYR A C 1
ATOM 1389 O O . TYR A 1 180 ? 19.188 -10.718 -28.184 1.00 77.31 180 TYR A O 1
ATOM 1397 N N . PRO A 1 181 ? 17.833 -12.452 -27.718 1.00 78.81 181 PRO A N 1
ATOM 1398 C CA . PRO A 1 181 ? 18.729 -13.464 -28.283 1.00 78.81 181 PRO A CA 1
ATOM 1399 C C . PRO A 1 181 ? 19.264 -13.169 -29.688 1.00 78.81 181 PRO A C 1
ATOM 1401 O O . PRO A 1 181 ? 20.373 -13.580 -30.011 1.00 78.81 181 PRO A O 1
ATOM 1404 N N . SER A 1 182 ? 18.518 -12.451 -30.539 1.00 75.75 182 SER A N 1
ATOM 1405 C CA . SER A 1 182 ? 18.990 -12.104 -31.892 1.00 75.75 182 SER A CA 1
ATOM 1406 C C . SER A 1 182 ? 19.984 -10.937 -31.934 1.00 75.75 182 SER A C 1
ATOM 1408 O O . SER A 1 182 ? 20.512 -10.632 -33.003 1.00 75.75 182 SER A O 1
ATOM 1410 N N . TRP A 1 183 ? 20.218 -10.253 -30.814 1.00 77.12 183 TRP A N 1
ATOM 1411 C CA . TRP A 1 183 ? 21.239 -9.206 -30.692 1.00 77.12 183 TRP A CA 1
ATOM 1412 C C . TRP A 1 183 ? 22.561 -9.756 -30.143 1.00 77.12 183 TRP A C 1
ATOM 1414 O O . TRP A 1 183 ? 23.617 -9.169 -30.381 1.00 77.12 183 TRP A O 1
ATOM 1424 N N . VAL A 1 184 ? 22.532 -10.934 -29.507 1.00 78.44 184 VAL A N 1
ATOM 1425 C CA . VAL A 1 184 ? 23.734 -11.626 -29.028 1.00 78.44 184 VAL A CA 1
ATOM 1426 C C . VAL A 1 184 ? 24.651 -11.951 -30.212 1.00 78.44 184 VAL A C 1
ATOM 1428 O O . VAL A 1 184 ? 24.281 -12.691 -31.123 1.00 78.44 184 VAL A O 1
ATOM 1431 N N . GLY A 1 185 ? 25.863 -11.391 -30.199 1.00 69.19 185 GLY A N 1
ATOM 1432 C CA . GLY A 1 185 ? 26.848 -11.559 -31.276 1.00 69.19 185 GLY A CA 1
ATOM 1433 C C . GLY A 1 185 ? 26.799 -10.493 -32.380 1.00 69.19 185 GLY A C 1
ATOM 1434 O O . GLY A 1 185 ? 27.680 -10.489 -33.236 1.00 69.19 185 GLY A O 1
ATOM 1435 N N . ASN A 1 186 ? 25.850 -9.548 -32.320 1.00 77.94 186 ASN A N 1
ATOM 1436 C CA . ASN A 1 186 ? 25.802 -8.346 -33.169 1.00 77.94 186 ASN A CA 1
ATOM 1437 C C . ASN A 1 186 ? 26.399 -7.101 -32.480 1.00 77.94 186 ASN A C 1
ATOM 1439 O O . ASN A 1 186 ? 26.120 -5.974 -32.877 1.00 77.94 186 ASN A O 1
ATOM 1443 N N . GLY A 1 187 ? 27.238 -7.307 -31.461 1.00 76.31 187 GLY A N 1
ATOM 1444 C CA . GLY A 1 187 ? 27.856 -6.249 -30.656 1.00 76.31 187 GLY A CA 1
ATOM 1445 C C . GLY A 1 187 ? 27.343 -6.205 -29.218 1.00 76.31 187 GLY A C 1
ATOM 1446 O O . GLY A 1 187 ? 28.083 -5.762 -28.346 1.00 76.31 187 GLY A O 1
ATOM 1447 N N . ASP A 1 188 ? 26.151 -6.749 -28.963 1.00 81.94 188 ASP A N 1
ATOM 1448 C CA . ASP A 1 188 ? 25.606 -6.898 -27.616 1.00 81.94 188 ASP A CA 1
ATOM 1449 C C . ASP A 1 188 ? 25.962 -8.254 -27.002 1.00 81.94 188 ASP A C 1
ATOM 1451 O O . ASP A 1 188 ? 26.081 -9.285 -27.682 1.00 81.94 188 ASP A O 1
ATOM 1455 N N . THR A 1 189 ? 26.118 -8.249 -25.682 1.00 85.88 189 THR A N 1
ATOM 1456 C CA . THR A 1 189 ? 26.455 -9.423 -24.880 1.00 85.88 189 THR A CA 1
ATOM 1457 C C . THR A 1 189 ? 25.628 -9.438 -23.611 1.00 85.88 189 THR A C 1
ATOM 1459 O O . THR A 1 189 ? 25.396 -8.386 -23.020 1.00 85.88 189 THR A O 1
ATOM 1462 N N . ASN A 1 190 ? 25.266 -10.635 -23.153 1.00 86.38 190 ASN A N 1
ATOM 1463 C CA . ASN A 1 190 ? 24.701 -10.795 -21.820 1.00 86.38 190 ASN A CA 1
ATOM 1464 C C . ASN A 1 190 ? 25.671 -10.249 -20.769 1.00 86.38 190 ASN A C 1
ATOM 1466 O O . ASN A 1 190 ? 26.889 -10.439 -20.871 1.00 86.38 190 ASN A O 1
ATOM 1470 N N . ILE A 1 191 ? 25.108 -9.608 -19.757 1.00 87.06 191 ILE A N 1
ATOM 1471 C CA . ILE A 1 191 ? 25.818 -9.163 -18.565 1.00 87.06 191 ILE A CA 1
ATOM 1472 C C . ILE A 1 191 ? 25.444 -10.067 -17.389 1.00 87.06 191 ILE A C 1
ATOM 1474 O O . ILE A 1 191 ? 24.602 -10.960 -17.502 1.00 87.06 191 ILE A O 1
ATOM 1478 N N . ALA A 1 192 ? 26.125 -9.889 -16.260 1.00 89.19 192 ALA A N 1
ATOM 1479 C CA . ALA A 1 192 ? 25.710 -10.564 -15.041 1.00 89.19 192 ALA A CA 1
ATOM 1480 C C . ALA A 1 192 ? 24.341 -10.025 -14.613 1.00 89.19 192 ALA A C 1
ATOM 1482 O O . ALA A 1 192 ? 24.144 -8.812 -14.608 1.00 89.19 192 ALA A O 1
ATOM 1483 N N . ALA A 1 193 ? 23.436 -10.929 -14.237 1.00 88.25 193 ALA A N 1
ATOM 1484 C CA . ALA A 1 193 ? 22.175 -10.557 -13.615 1.00 88.25 193 ALA A CA 1
ATOM 1485 C C . ALA A 1 193 ? 22.429 -9.699 -12.370 1.00 88.25 193 ALA A C 1
ATOM 1487 O O . ALA A 1 193 ? 23.382 -9.940 -11.616 1.00 88.25 193 ALA A O 1
ATOM 1488 N N . GLU A 1 194 ? 21.558 -8.724 -12.142 1.00 87.94 194 GLU A N 1
ATOM 1489 C CA . GLU A 1 194 ? 21.587 -7.919 -10.932 1.00 87.94 194 GLU A CA 1
ATOM 1490 C C . GLU A 1 194 ? 21.238 -8.763 -9.703 1.00 87.94 194 GLU A C 1
ATOM 1492 O O . GLU A 1 194 ? 20.520 -9.768 -9.762 1.00 87.94 194 GLU A O 1
ATOM 1497 N N . SER A 1 195 ? 21.749 -8.345 -8.544 1.00 89.12 195 SER A N 1
ATOM 1498 C CA . SER A 1 195 ? 21.368 -8.966 -7.281 1.00 89.12 195 SER A CA 1
ATOM 1499 C C . SER A 1 195 ? 19.883 -8.741 -7.017 1.00 89.12 195 SER A C 1
ATOM 1501 O O . SER A 1 195 ? 19.416 -7.602 -6.987 1.00 89.12 195 SER A O 1
ATOM 1503 N N . THR A 1 196 ? 19.152 -9.821 -6.756 1.00 88.62 196 THR A N 1
ATOM 1504 C CA . THR A 1 196 ? 17.748 -9.736 -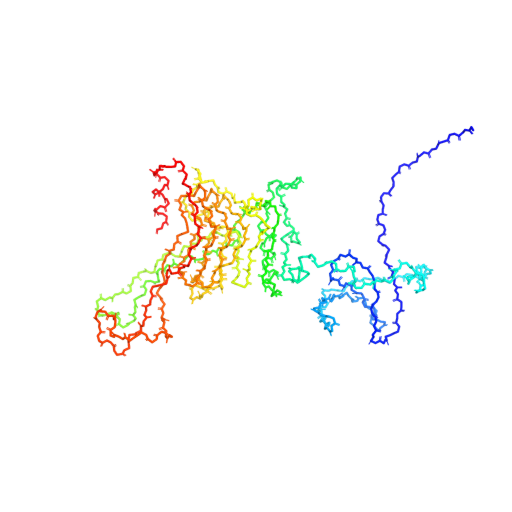6.358 1.00 88.62 196 THR A CA 1
ATOM 1505 C C . THR A 1 196 ? 17.620 -9.097 -4.980 1.00 88.62 196 THR A C 1
ATOM 1507 O O . THR A 1 196 ? 18.170 -9.599 -3.998 1.00 88.62 196 THR A O 1
ATOM 1510 N N . ASN A 1 197 ? 16.855 -8.012 -4.912 1.00 91.31 197 ASN A N 1
ATOM 1511 C CA . ASN A 1 197 ? 16.557 -7.304 -3.676 1.00 91.31 197 ASN A CA 1
ATOM 1512 C C . ASN A 1 197 ? 15.162 -7.664 -3.157 1.00 91.31 197 ASN A C 1
ATOM 1514 O O . ASN A 1 197 ? 14.265 -8.034 -3.917 1.00 91.31 197 ASN A O 1
ATOM 1518 N N . PHE A 1 198 ? 14.974 -7.520 -1.848 1.00 94.56 198 PHE A N 1
ATOM 1519 C CA . PHE A 1 198 ? 13.734 -7.872 -1.167 1.00 94.56 198 PHE A CA 1
ATOM 1520 C C . PHE A 1 198 ? 13.252 -6.716 -0.298 1.00 94.56 198 PHE A C 1
ATOM 1522 O O . PHE A 1 198 ? 14.044 -6.091 0.406 1.00 94.56 198 PHE A O 1
ATOM 1529 N N . LEU A 1 199 ? 11.946 -6.468 -0.329 1.00 96.12 199 LEU A N 1
ATOM 1530 C CA . LEU A 1 199 ? 11.281 -5.469 0.495 1.00 96.12 199 LEU A CA 1
ATOM 1531 C C . LEU A 1 199 ? 10.339 -6.179 1.486 1.00 96.12 199 LEU A C 1
ATOM 1533 O O . LEU A 1 199 ? 9.434 -6.891 1.047 1.00 96.12 199 LEU A O 1
ATOM 1537 N N . PRO A 1 200 ? 10.524 -6.030 2.806 1.00 97.75 200 PRO A N 1
ATOM 1538 C CA . PRO A 1 200 ? 9.603 -6.558 3.801 1.00 97.75 200 PRO A CA 1
ATOM 1539 C C . PRO A 1 200 ? 8.290 -5.764 3.766 1.00 97.75 200 PRO A C 1
ATOM 1541 O O . PRO A 1 200 ? 8.300 -4.539 3.632 1.00 97.75 200 PRO A O 1
ATOM 1544 N N . VAL A 1 201 ? 7.152 -6.453 3.857 1.00 98.12 201 VAL A N 1
ATOM 1545 C CA . VAL A 1 201 ? 5.821 -5.829 3.789 1.00 98.12 201 VAL A CA 1
ATOM 1546 C C . VAL A 1 201 ? 4.901 -6.337 4.898 1.00 98.12 201 VAL A C 1
ATOM 1548 O O . VAL A 1 201 ? 4.980 -7.509 5.278 1.00 98.12 201 VAL A O 1
ATOM 1551 N N . SER A 1 202 ? 4.049 -5.459 5.437 1.00 98.31 202 SER A N 1
ATOM 1552 C CA . SER A 1 202 ? 3.119 -5.821 6.517 1.00 98.31 202 SER A CA 1
ATOM 1553 C C . SER A 1 202 ? 1.978 -6.673 5.980 1.00 98.31 202 SER A C 1
ATOM 1555 O O . SER A 1 202 ? 1.800 -7.806 6.422 1.00 98.31 202 SER A O 1
ATOM 1557 N N . ILE A 1 203 ? 1.251 -6.161 4.983 1.00 98.44 203 ILE A N 1
ATOM 1558 C CA . ILE A 1 203 ? 0.056 -6.805 4.434 1.00 98.44 203 ILE A CA 1
ATOM 1559 C C . ILE A 1 203 ? 0.189 -6.985 2.921 1.00 98.44 203 ILE A C 1
ATOM 1561 O O . ILE A 1 203 ? 0.533 -6.060 2.186 1.00 98.44 203 ILE A O 1
ATOM 1565 N N . THR A 1 204 ? -0.127 -8.183 2.438 1.00 97.88 204 THR A N 1
ATOM 1566 C CA . THR A 1 204 ? -0.266 -8.495 1.012 1.00 97.88 204 THR A CA 1
ATOM 1567 C C . THR A 1 204 ? -1.742 -8.511 0.633 1.00 97.88 204 THR A C 1
ATOM 1569 O O . THR A 1 204 ? -2.533 -9.204 1.269 1.00 97.88 204 THR A O 1
ATOM 1572 N N . VAL A 1 205 ? -2.108 -7.764 -0.408 1.00 97.62 205 VAL A N 1
ATOM 1573 C CA . VAL A 1 205 ? -3.491 -7.531 -0.833 1.00 97.62 205 VAL A CA 1
ATOM 1574 C C . VAL A 1 205 ? -3.671 -7.972 -2.289 1.00 97.62 205 VAL A C 1
ATOM 1576 O O . VAL A 1 205 ? -3.021 -7.419 -3.181 1.00 97.62 205 VAL A O 1
ATOM 1579 N N . PRO A 1 206 ? -4.547 -8.951 -2.571 1.00 93.88 206 PRO A N 1
ATOM 1580 C CA . PRO A 1 206 ? -4.823 -9.360 -3.939 1.00 93.88 206 PRO A CA 1
ATOM 1581 C C . PRO A 1 206 ? -5.715 -8.351 -4.673 1.00 93.88 206 PRO A C 1
ATOM 1583 O O . PRO A 1 206 ? -6.529 -7.662 -4.059 1.00 93.88 206 PRO A O 1
ATOM 1586 N N . SER A 1 207 ? -5.629 -8.307 -6.009 1.00 88.88 207 SER A N 1
ATOM 1587 C CA . SER A 1 207 ? -6.378 -7.338 -6.845 1.00 88.88 207 SER A CA 1
ATOM 1588 C C . SER A 1 207 ? -7.902 -7.398 -6.717 1.00 88.88 207 SER A C 1
ATOM 1590 O O . SER A 1 207 ? -8.602 -6.494 -7.172 1.00 88.88 207 SER A O 1
ATOM 1592 N N . SER A 1 208 ? -8.442 -8.497 -6.193 1.00 84.75 208 SER A N 1
ATOM 1593 C CA . SER A 1 208 ? -9.879 -8.677 -5.984 1.00 84.75 208 SER A CA 1
ATOM 1594 C C . SER A 1 208 ? -10.401 -7.961 -4.739 1.00 84.75 208 SER A C 1
ATOM 1596 O O . SER A 1 208 ? -11.613 -7.943 -4.536 1.00 84.75 208 SER A O 1
ATOM 1598 N N . ILE A 1 209 ? -9.515 -7.418 -3.899 1.00 93.50 209 ILE A N 1
ATOM 1599 C CA . ILE A 1 209 ? -9.857 -6.870 -2.590 1.00 93.50 209 ILE A CA 1
ATOM 1600 C C . ILE A 1 209 ? -9.720 -5.354 -2.587 1.00 93.50 209 ILE A C 1
ATOM 1602 O O . ILE A 1 209 ? -8.663 -4.791 -2.868 1.00 93.50 209 ILE A O 1
ATOM 1606 N N . LYS A 1 210 ? -10.803 -4.698 -2.180 1.00 95.12 210 LYS A N 1
ATOM 1607 C CA . LYS A 1 210 ? -10.819 -3.295 -1.799 1.00 95.12 210 LYS A CA 1
ATOM 1608 C C . LYS A 1 210 ? -10.608 -3.148 -0.303 1.00 95.12 210 LYS A C 1
ATOM 1610 O O . LYS A 1 210 ? -11.326 -3.752 0.490 1.00 95.12 210 LYS A O 1
ATOM 1615 N N . LEU A 1 211 ? -9.672 -2.289 0.074 1.00 97.69 211 LEU A N 1
ATOM 1616 C CA . LEU A 1 211 ? -9.534 -1.840 1.450 1.00 97.69 211 LEU A CA 1
ATOM 1617 C C . LEU A 1 211 ? -10.382 -0.580 1.649 1.00 97.69 211 LEU A C 1
ATOM 1619 O O . LEU A 1 211 ? -10.334 0.343 0.831 1.00 97.69 211 LEU A O 1
ATOM 1623 N N . MET A 1 212 ? -11.164 -0.533 2.723 1.00 96.81 212 MET A N 1
ATOM 1624 C CA . MET A 1 212 ? -12.029 0.604 3.031 1.00 96.81 212 MET A CA 1
ATOM 1625 C C . MET A 1 212 ? -12.001 0.922 4.525 1.00 96.81 212 MET A C 1
ATOM 1627 O O . MET A 1 212 ? -12.076 0.016 5.346 1.00 96.81 212 MET A O 1
ATOM 1631 N N . ALA A 1 213 ? -11.948 2.203 4.870 1.00 96.88 213 ALA A N 1
ATOM 1632 C CA . ALA A 1 213 ? -12.280 2.659 6.217 1.00 96.88 213 ALA A CA 1
ATOM 1633 C C . ALA A 1 213 ? -13.552 3.516 6.199 1.00 96.88 213 ALA A C 1
ATOM 1635 O O . ALA A 1 213 ? -14.065 3.856 5.127 1.00 96.88 213 ALA A O 1
ATOM 1636 N N . ASP A 1 214 ? -14.068 3.881 7.369 1.00 92.38 214 ASP A N 1
ATOM 1637 C CA . ASP A 1 214 ? -15.252 4.738 7.447 1.00 92.38 214 ASP A CA 1
ATOM 1638 C C . ASP A 1 214 ? -14.883 6.203 7.166 1.00 92.38 214 ASP A C 1
ATOM 1640 O O . ASP A 1 214 ? -15.634 6.935 6.515 1.00 92.38 214 ASP A O 1
ATOM 1644 N N . ASN A 1 215 ? -13.719 6.655 7.644 1.00 93.00 215 ASN A N 1
ATOM 1645 C CA . ASN A 1 215 ? -13.296 8.047 7.567 1.00 93.00 215 ASN A CA 1
ATOM 1646 C C . ASN A 1 215 ? -11.767 8.227 7.642 1.00 93.00 215 ASN A C 1
ATOM 1648 O O . ASN A 1 215 ? -11.162 8.014 8.693 1.00 93.00 215 ASN A O 1
ATOM 1652 N N . LYS A 1 216 ? -11.161 8.792 6.586 1.00 94.31 216 LYS A N 1
ATOM 1653 C CA . LYS A 1 216 ? -9.703 9.021 6.511 1.00 94.31 216 LYS A CA 1
ATOM 1654 C C . LYS A 1 216 ? -9.122 9.901 7.622 1.00 94.31 216 LYS A C 1
ATOM 1656 O O . LYS A 1 216 ? -7.929 9.842 7.887 1.00 94.31 216 LYS A O 1
ATOM 1661 N N . ASP A 1 217 ? -9.923 10.765 8.239 1.00 93.56 217 ASP A N 1
ATOM 1662 C CA . ASP A 1 217 ? -9.442 11.699 9.262 1.00 93.56 217 ASP A CA 1
ATOM 1663 C C . ASP A 1 217 ? -9.455 11.074 10.665 1.00 93.56 217 ASP A C 1
ATOM 1665 O O . ASP A 1 217 ? -8.853 11.621 11.590 1.00 93.56 217 ASP A O 1
ATOM 1669 N N . LYS A 1 218 ? -10.144 9.938 10.841 1.00 93.75 218 LYS A N 1
ATOM 1670 C CA . LYS A 1 218 ? -10.277 9.240 12.130 1.00 93.75 218 LYS A CA 1
ATOM 1671 C C . LYS A 1 218 ? -9.655 7.850 12.120 1.00 93.75 218 LYS A C 1
ATOM 1673 O O . LYS A 1 218 ? -9.099 7.446 13.142 1.00 93.75 218 LYS A O 1
ATOM 1678 N N . ASP A 1 219 ? -9.710 7.169 10.981 1.00 97.19 219 ASP A N 1
ATOM 1679 C CA . ASP A 1 219 ? -9.333 5.771 10.840 1.00 97.19 219 ASP A CA 1
ATOM 1680 C C . ASP A 1 219 ? -7.966 5.657 10.175 1.00 97.19 219 ASP A C 1
ATOM 1682 O O . ASP A 1 219 ? -7.783 6.029 9.013 1.00 97.19 219 ASP A O 1
ATOM 1686 N N . ALA A 1 220 ? -6.991 5.138 10.918 1.00 97.25 220 ALA A N 1
ATOM 1687 C CA . ALA A 1 220 ? -5.598 5.128 10.494 1.00 97.25 220 ALA A CA 1
ATOM 1688 C C . ALA A 1 220 ? -4.922 3.784 10.746 1.00 97.25 220 ALA A C 1
ATOM 1690 O O . ALA A 1 220 ? -5.128 3.148 11.776 1.00 97.25 220 ALA A O 1
ATOM 1691 N N . LEU A 1 221 ? -4.058 3.400 9.816 1.00 98.56 221 LEU A N 1
ATOM 1692 C CA . LEU A 1 221 ? -3.113 2.306 9.968 1.00 98.56 221 LEU A CA 1
ATOM 1693 C C . LEU A 1 221 ? -1.737 2.908 10.222 1.00 98.56 221 LEU A C 1
ATOM 1695 O O . LEU A 1 221 ? -1.244 3.715 9.431 1.00 98.56 221 LEU A O 1
ATOM 1699 N N . ILE A 1 222 ? -1.158 2.574 11.369 1.00 98.56 222 ILE A N 1
ATOM 1700 C CA . ILE A 1 222 ? 0.019 3.238 11.922 1.00 98.56 222 ILE A CA 1
ATOM 1701 C C . ILE A 1 222 ? 1.179 2.247 11.917 1.00 98.56 222 ILE A C 1
ATOM 1703 O O . ILE A 1 222 ? 1.145 1.241 12.625 1.00 98.56 222 ILE A O 1
ATOM 1707 N N . GLY A 1 223 ? 2.200 2.534 11.117 1.00 98.19 223 GLY A N 1
ATOM 1708 C CA . GLY A 1 223 ? 3.426 1.748 11.072 1.00 98.19 223 GLY A CA 1
ATOM 1709 C C . GLY A 1 223 ? 4.452 2.156 12.137 1.00 98.19 223 GLY A C 1
ATOM 1710 O O . GLY A 1 223 ? 4.243 3.116 12.888 1.00 98.19 223 GLY A O 1
ATOM 1711 N N . PRO A 1 224 ? 5.592 1.447 12.196 1.00 96.69 224 PRO A N 1
ATOM 1712 C CA . PRO A 1 224 ? 6.656 1.713 13.163 1.00 96.69 224 PRO A CA 1
ATOM 1713 C C . PRO A 1 224 ? 7.657 2.793 12.706 1.00 96.69 224 PRO A C 1
ATOM 1715 O O . PRO A 1 224 ? 8.554 3.158 13.465 1.00 96.69 224 PRO A O 1
ATOM 1718 N N . TYR A 1 225 ? 7.555 3.294 11.472 1.00 97.12 225 TYR A N 1
ATOM 1719 C CA . TYR A 1 225 ? 8.544 4.192 10.879 1.00 97.12 225 TYR A CA 1
ATOM 1720 C C . TYR A 1 225 ? 8.381 5.634 11.368 1.00 97.12 225 TYR A C 1
ATOM 1722 O O . TYR A 1 225 ? 7.287 6.193 11.391 1.00 97.12 225 TYR A O 1
ATOM 1730 N N . ASN A 1 226 ? 9.496 6.283 11.695 1.00 95.00 226 ASN A N 1
ATOM 1731 C CA . ASN A 1 226 ? 9.525 7.706 12.012 1.00 95.00 226 ASN A CA 1
ATOM 1732 C C . ASN A 1 226 ? 10.125 8.475 10.835 1.00 95.00 226 ASN A C 1
ATOM 1734 O O . ASN A 1 226 ? 11.313 8.342 10.566 1.00 95.00 226 ASN A O 1
ATOM 1738 N N . TYR A 1 227 ? 9.352 9.326 10.162 1.00 91.25 227 TYR A N 1
ATOM 1739 C CA . TYR A 1 227 ? 9.868 10.077 9.013 1.00 91.25 227 TYR A CA 1
ATOM 1740 C C . TYR A 1 227 ? 11.072 10.968 9.349 1.00 91.25 227 TYR A C 1
ATOM 1742 O O . TYR A 1 227 ? 11.979 11.091 8.531 1.00 91.25 227 TYR A O 1
ATOM 1750 N N . MET A 1 228 ? 11.158 11.512 10.562 1.00 91.31 228 MET A N 1
ATOM 1751 C CA . MET A 1 228 ? 12.251 12.408 10.945 1.00 91.31 228 MET A CA 1
ATOM 1752 C C . MET A 1 228 ? 13.577 11.683 11.188 1.00 91.31 228 MET A C 1
ATOM 1754 O O . MET A 1 228 ? 14.634 12.270 10.970 1.00 91.31 228 MET A O 1
ATOM 1758 N N . THR A 1 229 ? 13.539 10.441 11.677 1.00 93.25 229 THR A N 1
ATOM 1759 C CA . THR A 1 229 ? 14.738 9.750 12.194 1.00 93.25 229 THR A CA 1
ATOM 1760 C C . THR A 1 229 ? 14.908 8.316 11.711 1.00 93.25 229 THR A C 1
ATOM 1762 O O . THR A 1 229 ? 15.928 7.711 12.008 1.00 93.25 229 THR A O 1
ATOM 1765 N N . GLY A 1 230 ? 13.911 7.743 11.043 1.00 94.06 230 GLY A N 1
ATOM 1766 C CA . GLY A 1 230 ? 13.934 6.365 10.570 1.00 94.06 230 GLY A CA 1
ATOM 1767 C C . GLY A 1 230 ? 14.916 6.179 9.421 1.00 94.06 230 GLY A C 1
ATOM 1768 O O . GLY A 1 230 ? 15.228 7.128 8.696 1.00 94.06 230 GLY A O 1
ATOM 1769 N N . ASP A 1 231 ? 15.395 4.954 9.256 1.00 94.94 231 ASP A N 1
ATOM 1770 C CA . ASP A 1 231 ? 16.368 4.643 8.218 1.00 94.94 231 ASP A CA 1
ATOM 1771 C C . ASP A 1 231 ? 15.720 4.650 6.826 1.00 94.94 231 ASP A C 1
ATOM 1773 O O . ASP A 1 231 ? 14.606 4.156 6.635 1.00 94.94 231 ASP A O 1
ATOM 1777 N N . ILE A 1 232 ? 16.432 5.177 5.833 1.00 95.38 232 ILE A N 1
ATOM 1778 C CA . ILE A 1 232 ? 16.004 5.187 4.430 1.00 95.38 232 ILE A CA 1
ATOM 1779 C C . ILE A 1 232 ? 16.724 4.042 3.716 1.00 95.38 232 ILE A C 1
ATOM 1781 O O . ILE A 1 232 ? 17.818 4.201 3.182 1.00 95.38 232 ILE A O 1
ATOM 1785 N N . ASN A 1 233 ? 16.153 2.840 3.799 1.00 94.75 233 ASN A N 1
ATOM 1786 C CA . ASN A 1 233 ? 16.666 1.642 3.136 1.00 94.75 233 ASN A CA 1
ATOM 1787 C C . ASN A 1 233 ? 15.575 0.558 3.040 1.00 94.75 233 ASN A C 1
ATOM 1789 O O . ASN A 1 233 ? 14.477 0.702 3.578 1.00 94.75 233 ASN A O 1
ATOM 1793 N N . LEU A 1 234 ? 15.893 -0.558 2.376 1.00 93.81 234 LEU A N 1
ATOM 1794 C CA . LEU A 1 234 ? 14.949 -1.658 2.154 1.00 93.81 234 LEU A CA 1
ATOM 1795 C C . LEU A 1 234 ? 14.439 -2.322 3.439 1.00 93.81 234 LEU A C 1
ATOM 1797 O O . LEU A 1 234 ? 13.342 -2.863 3.425 1.00 93.81 234 LEU A O 1
ATOM 1801 N N . SER A 1 235 ? 15.175 -2.280 4.553 1.00 94.88 235 SER A N 1
ATOM 1802 C CA . SER A 1 235 ? 14.729 -2.913 5.804 1.00 94.88 235 SER A CA 1
ATOM 1803 C C . SER A 1 235 ? 13.558 -2.187 6.474 1.00 94.88 235 SER A C 1
ATOM 1805 O O . SER A 1 235 ? 12.829 -2.807 7.244 1.00 94.88 235 SER A O 1
ATOM 1807 N N . SER A 1 236 ? 13.328 -0.913 6.135 1.00 95.94 236 SER A N 1
ATOM 1808 C CA . SER A 1 236 ? 12.227 -0.103 6.678 1.00 95.94 236 SER A CA 1
ATOM 1809 C C . SER A 1 236 ? 10.846 -0.476 6.114 1.00 95.94 236 SER A C 1
ATOM 1811 O O . SER A 1 236 ? 9.827 -0.112 6.703 1.00 95.94 236 SER A O 1
ATOM 1813 N N . GLY A 1 237 ? 10.810 -1.226 5.005 1.00 96.25 237 GLY A N 1
ATOM 1814 C CA . GLY A 1 237 ? 9.628 -1.930 4.503 1.00 96.25 237 GLY A CA 1
ATOM 1815 C C . GLY A 1 237 ? 8.492 -1.077 3.931 1.00 96.25 237 GLY A C 1
ATOM 1816 O O . GLY A 1 237 ? 8.584 0.145 3.798 1.00 96.25 237 GLY A O 1
ATOM 1817 N N . ALA A 1 238 ? 7.399 -1.753 3.567 1.00 98.12 238 ALA A N 1
ATOM 1818 C CA . ALA A 1 238 ? 6.157 -1.134 3.104 1.00 98.12 238 ALA A CA 1
ATOM 1819 C C . ALA A 1 238 ? 4.934 -1.633 3.884 1.00 98.12 238 ALA A C 1
ATOM 1821 O O . ALA A 1 238 ? 4.888 -2.782 4.318 1.00 98.12 238 ALA A O 1
ATOM 1822 N N . MET A 1 239 ? 3.910 -0.790 4.022 1.00 98.31 239 MET A N 1
ATOM 1823 C CA . MET A 1 239 ? 2.663 -1.194 4.680 1.00 98.31 239 MET A CA 1
ATOM 1824 C C . MET A 1 239 ? 1.894 -2.223 3.842 1.00 98.31 239 MET A C 1
ATOM 1826 O O . MET A 1 239 ? 1.553 -3.303 4.321 1.00 98.31 239 MET A O 1
ATOM 1830 N N . PHE A 1 240 ? 1.650 -1.900 2.571 1.00 98.31 240 PHE A N 1
ATOM 1831 C CA . PHE A 1 240 ? 0.872 -2.739 1.664 1.00 98.31 240 PHE A CA 1
ATOM 1832 C C . PHE A 1 240 ? 1.666 -3.146 0.431 1.00 98.31 240 PHE A C 1
ATOM 1834 O O . PHE A 1 240 ? 2.287 -2.303 -0.212 1.00 98.31 240 PHE A O 1
ATOM 1841 N N . LEU A 1 241 ? 1.555 -4.419 0.057 1.00 97.81 241 LEU A N 1
ATOM 1842 C CA . LEU A 1 241 ? 1.871 -4.927 -1.274 1.00 97.81 241 LEU A CA 1
ATOM 1843 C C . LEU A 1 241 ? 0.571 -5.299 -1.988 1.00 97.81 241 LEU A C 1
ATOM 1845 O O . LEU A 1 241 ? -0.097 -6.245 -1.580 1.00 97.81 241 LEU A O 1
ATOM 1849 N N . PHE A 1 242 ? 0.244 -4.618 -3.083 1.00 97.25 242 PHE A N 1
ATOM 1850 C CA . PHE A 1 242 ? -0.807 -5.061 -4.000 1.00 97.25 242 PHE A CA 1
ATOM 1851 C C . PHE A 1 242 ? -0.210 -5.986 -5.064 1.00 97.25 242 PHE A C 1
ATOM 1853 O O . PHE A 1 242 ? 0.742 -5.611 -5.747 1.00 97.25 242 PHE A O 1
ATOM 1860 N N . THR A 1 243 ? -0.747 -7.197 -5.223 1.00 94.12 243 THR A N 1
ATOM 1861 C CA . THR A 1 243 ? -0.123 -8.224 -6.079 1.00 94.12 243 THR A CA 1
ATOM 1862 C C . THR A 1 243 ? -1.129 -9.255 -6.608 1.00 94.12 243 THR A C 1
ATOM 1864 O O . THR A 1 243 ? -2.169 -9.497 -6.004 1.00 94.12 243 THR A O 1
ATOM 1867 N N . ASN A 1 244 ? -0.807 -9.885 -7.743 1.00 88.69 244 ASN A N 1
ATOM 1868 C CA . ASN A 1 244 ? -1.438 -11.124 -8.227 1.00 88.69 244 ASN A CA 1
ATOM 1869 C C . ASN A 1 244 ? -0.455 -12.315 -8.258 1.00 88.69 244 ASN A C 1
ATOM 1871 O O . ASN A 1 244 ? -0.720 -13.327 -8.904 1.00 88.69 244 ASN A O 1
ATOM 1875 N N . GLY A 1 245 ? 0.690 -12.185 -7.586 1.00 86.00 245 GLY A N 1
ATOM 1876 C CA . GLY A 1 245 ? 1.793 -13.145 -7.563 1.00 86.00 245 GLY A CA 1
ATOM 1877 C C . GLY A 1 245 ? 2.677 -13.121 -8.812 1.00 86.00 245 GLY A C 1
ATOM 1878 O O . GLY A 1 245 ? 3.365 -14.105 -9.081 1.00 86.00 245 GLY A O 1
ATOM 1879 N N . SER A 1 246 ? 2.618 -12.057 -9.621 1.00 82.12 246 SER A N 1
ATOM 1880 C CA . SER A 1 246 ? 3.430 -11.929 -10.832 1.00 82.12 246 SER A CA 1
ATOM 1881 C C . SER A 1 246 ? 3.573 -10.482 -11.303 1.00 82.12 246 SER A C 1
ATOM 1883 O O . SER A 1 246 ? 2.577 -9.808 -11.587 1.00 82.12 246 SER A O 1
ATOM 1885 N N . LYS A 1 247 ? 4.828 -10.059 -11.507 1.00 77.31 247 LYS A N 1
ATOM 1886 C CA . LYS A 1 247 ? 5.206 -8.766 -12.106 1.00 77.31 247 LYS A CA 1
ATOM 1887 C C . LYS A 1 247 ? 4.744 -8.576 -13.556 1.00 77.31 247 LYS A C 1
ATOM 1889 O O . LYS A 1 247 ? 4.603 -7.449 -14.003 1.00 77.31 247 LYS A O 1
ATOM 1894 N N . GLU A 1 248 ? 4.450 -9.657 -14.275 1.00 76.88 248 GLU A N 1
ATOM 1895 C CA . GLU A 1 248 ? 4.021 -9.616 -15.685 1.00 76.88 248 GLU A CA 1
ATOM 1896 C C . GLU A 1 248 ? 2.511 -9.362 -15.845 1.00 76.88 248 GLU A C 1
ATOM 1898 O O . GLU A 1 248 ? 1.954 -9.471 -16.939 1.00 76.88 248 GLU A O 1
ATOM 1903 N N . THR A 1 249 ? 1.811 -9.077 -14.745 1.00 80.88 249 THR A N 1
ATOM 1904 C CA . THR A 1 249 ? 0.355 -8.934 -14.731 1.00 80.88 249 THR A CA 1
ATOM 1905 C C . THR A 1 249 ? -0.079 -7.527 -14.355 1.00 80.88 249 THR A C 1
ATOM 1907 O O . THR A 1 249 ? 0.676 -6.711 -13.827 1.00 80.88 249 THR A O 1
ATOM 1910 N N . THR A 1 250 ? -1.341 -7.226 -14.646 1.00 87.19 250 THR A N 1
ATOM 1911 C CA . THR A 1 250 ? -1.979 -6.023 -14.124 1.00 87.19 250 THR A CA 1
ATOM 1912 C C . THR A 1 250 ? -2.544 -6.289 -12.739 1.00 87.19 250 THR A C 1
ATOM 1914 O O . THR A 1 250 ? -3.214 -7.304 -12.542 1.00 87.19 250 THR A O 1
ATOM 1917 N N . VAL A 1 251 ? -2.379 -5.339 -11.831 1.00 89.81 251 VAL A N 1
ATOM 1918 C CA . VAL A 1 251 ? -2.912 -5.363 -10.471 1.00 89.81 251 VAL A CA 1
ATOM 1919 C C . VAL A 1 251 ? -3.930 -4.242 -10.290 1.00 89.81 251 VAL A C 1
ATOM 1921 O O . VAL A 1 251 ? -3.778 -3.153 -10.849 1.00 89.81 251 VAL A O 1
ATOM 1924 N N . ARG A 1 252 ? -4.998 -4.506 -9.533 1.00 90.56 252 ARG A N 1
ATOM 1925 C CA . ARG A 1 252 ? -5.982 -3.481 -9.180 1.00 90.56 252 ARG A CA 1
ATOM 1926 C C . ARG A 1 252 ? -5.786 -3.057 -7.732 1.00 90.56 252 ARG A C 1
ATOM 1928 O O . ARG A 1 252 ? -6.111 -3.800 -6.814 1.00 90.56 252 ARG A O 1
ATOM 1935 N N . THR A 1 253 ? -5.313 -1.835 -7.546 1.00 92.06 253 THR A N 1
ATOM 1936 C CA . THR A 1 253 ? -5.188 -1.207 -6.231 1.00 92.06 253 THR A CA 1
ATOM 1937 C C . THR A 1 253 ? -6.489 -0.489 -5.902 1.00 92.06 253 THR A C 1
ATOM 1939 O O . THR A 1 253 ? -6.920 0.385 -6.656 1.00 92.06 253 THR A O 1
ATOM 1942 N N . GLN A 1 254 ? -7.143 -0.860 -4.802 1.00 94.31 254 GLN A N 1
ATOM 1943 C CA . GLN A 1 254 ? -8.413 -0.257 -4.398 1.00 94.31 254 GLN A CA 1
ATOM 1944 C C . GLN A 1 254 ? -8.368 0.138 -2.923 1.00 94.31 254 GLN A C 1
ATOM 1946 O O . GLN A 1 254 ? -8.359 -0.726 -2.047 1.00 94.31 254 GLN A O 1
ATOM 1951 N N . MET A 1 255 ? -8.356 1.444 -2.662 1.00 96.94 255 MET A N 1
ATOM 1952 C CA . MET A 1 255 ? -8.363 2.012 -1.313 1.00 96.94 255 MET A CA 1
ATOM 1953 C C . MET A 1 255 ? -9.389 3.138 -1.232 1.00 96.94 255 MET A C 1
ATOM 1955 O O . MET A 1 255 ? -9.430 4.001 -2.110 1.00 96.94 255 MET A O 1
ATOM 1959 N N . GLU A 1 256 ? -10.210 3.142 -0.184 1.00 96.75 256 GLU A N 1
ATOM 1960 C CA . GLU A 1 256 ? -11.188 4.204 0.051 1.00 96.75 256 GLU A CA 1
ATOM 1961 C C . GLU A 1 256 ? -11.217 4.654 1.510 1.00 96.75 256 GLU A C 1
ATOM 1963 O O . GLU A 1 256 ? -11.324 3.824 2.409 1.00 96.75 256 GLU A O 1
ATOM 1968 N N . ASN A 1 257 ? -11.162 5.972 1.734 1.00 97.44 257 ASN A N 1
ATOM 1969 C CA . ASN A 1 257 ? -11.232 6.596 3.062 1.00 97.44 257 ASN A CA 1
ATOM 1970 C C . ASN A 1 257 ? -10.126 6.143 4.033 1.00 97.44 257 ASN A C 1
ATOM 1972 O O . ASN A 1 257 ? -10.284 6.265 5.240 1.00 97.44 257 ASN A O 1
ATOM 1976 N N . ILE A 1 258 ? -9.006 5.628 3.530 1.00 97.00 258 ILE A N 1
ATOM 1977 C CA . ILE A 1 258 ? -7.916 5.086 4.350 1.00 97.00 258 ILE A CA 1
ATOM 1978 C C . ILE A 1 258 ? -6.901 6.169 4.705 1.00 97.00 258 ILE A C 1
ATOM 1980 O O . ILE A 1 258 ? -6.486 6.944 3.840 1.00 97.00 258 ILE A O 1
ATOM 1984 N N . SER A 1 259 ? -6.432 6.159 5.953 1.00 98.19 259 SER A N 1
ATOM 1985 C CA . SER A 1 259 ? -5.204 6.841 6.359 1.00 98.19 259 SER A CA 1
ATOM 1986 C C . SER A 1 259 ? -4.094 5.843 6.664 1.00 98.19 259 SER A C 1
ATOM 1988 O O . SER A 1 259 ? -4.291 4.894 7.422 1.00 98.19 259 SER A O 1
ATOM 1990 N N . ILE A 1 260 ? -2.920 6.065 6.084 1.00 98.38 260 ILE A N 1
ATOM 1991 C CA . ILE A 1 260 ? -1.689 5.334 6.379 1.00 98.38 260 ILE A CA 1
ATOM 1992 C C . ILE A 1 260 ? -0.716 6.333 6.975 1.00 98.38 260 ILE A C 1
ATOM 1994 O O . ILE A 1 260 ? -0.434 7.376 6.379 1.00 98.38 260 ILE A O 1
ATOM 1998 N N . SER A 1 261 ? -0.186 6.017 8.150 1.00 97.62 261 SER A N 1
ATOM 1999 C CA . SER A 1 261 ? 0.815 6.851 8.791 1.00 97.62 261 SER A CA 1
ATOM 2000 C C . SER A 1 261 ? 2.020 6.068 9.266 1.00 97.62 261 SER A C 1
ATOM 2002 O O . SER A 1 261 ? 1.935 4.862 9.495 1.00 97.62 261 SER A O 1
ATOM 2004 N N . ASN A 1 262 ? 3.145 6.769 9.410 1.00 97.25 262 ASN A N 1
ATOM 2005 C CA . ASN A 1 262 ? 4.362 6.224 10.007 1.00 97.25 262 ASN A CA 1
ATOM 2006 C C . ASN A 1 262 ? 4.831 4.924 9.326 1.00 97.25 262 ASN A C 1
ATOM 2008 O O . ASN A 1 262 ? 5.231 3.963 9.977 1.00 97.25 262 ASN A O 1
ATOM 2012 N N . SER A 1 263 ? 4.768 4.873 7.996 1.00 97.12 263 SER A N 1
ATOM 2013 C CA . SER A 1 263 ? 5.312 3.777 7.187 1.00 97.12 263 SER A CA 1
ATOM 2014 C C . SER A 1 263 ? 6.436 4.302 6.304 1.00 97.12 263 SER A C 1
ATOM 2016 O O . SER A 1 263 ? 6.341 5.427 5.816 1.00 97.12 263 SER A O 1
ATOM 2018 N N . PHE A 1 264 ? 7.503 3.535 6.071 1.00 97.88 264 PHE A N 1
ATOM 2019 C CA . PHE A 1 264 ? 8.530 4.000 5.139 1.00 97.88 264 PHE A CA 1
ATOM 2020 C C . PHE A 1 264 ? 7.957 4.112 3.724 1.00 97.88 264 PHE A C 1
ATOM 2022 O O . PHE A 1 264 ? 8.009 5.198 3.149 1.00 97.88 264 PHE A O 1
ATOM 2029 N N . ILE A 1 265 ? 7.313 3.056 3.219 1.00 98.44 265 ILE A N 1
ATOM 2030 C CA . ILE A 1 265 ? 6.546 3.076 1.967 1.00 98.44 265 ILE A CA 1
ATOM 2031 C C . ILE A 1 265 ? 5.070 2.772 2.262 1.00 98.44 265 ILE A C 1
ATOM 2033 O O . ILE A 1 265 ? 4.728 1.680 2.712 1.00 98.44 265 ILE A O 1
ATOM 2037 N N . GLY A 1 266 ? 4.171 3.717 1.974 1.00 98.06 266 GLY A N 1
ATOM 2038 C CA . GLY A 1 266 ? 2.740 3.556 2.259 1.00 98.06 266 GLY A CA 1
ATOM 2039 C C . GLY A 1 266 ? 2.083 2.408 1.483 1.00 98.06 266 GLY A C 1
ATOM 2040 O O . GLY A 1 266 ? 1.323 1.633 2.052 1.00 98.06 266 GLY A O 1
ATOM 2041 N N . TYR A 1 267 ? 2.390 2.241 0.200 1.00 97.81 267 TYR A N 1
ATOM 2042 C CA . TYR A 1 267 ? 2.055 1.024 -0.542 1.00 97.81 267 TYR A CA 1
ATOM 2043 C C . TYR A 1 267 ? 3.011 0.813 -1.712 1.00 97.81 267 TYR A C 1
ATOM 2045 O O . TYR A 1 267 ? 3.558 1.761 -2.269 1.00 97.81 267 TYR A O 1
ATOM 2053 N N . VAL A 1 268 ? 3.174 -0.436 -2.115 1.00 96.19 268 VAL A N 1
ATOM 2054 C CA . VAL A 1 268 ? 3.850 -0.839 -3.344 1.00 96.19 268 VAL A CA 1
ATOM 2055 C C . VAL A 1 268 ? 2.936 -1.783 -4.113 1.00 96.19 268 VAL A C 1
ATOM 2057 O O . VAL A 1 268 ? 2.051 -2.420 -3.537 1.00 96.19 268 VAL A O 1
ATOM 2060 N N . LEU A 1 269 ? 3.126 -1.871 -5.421 1.00 92.81 269 LEU A N 1
ATOM 2061 C CA . LEU A 1 269 ? 2.439 -2.854 -6.243 1.00 92.81 269 LEU A CA 1
ATOM 2062 C C . LEU A 1 269 ? 3.410 -3.641 -7.118 1.00 92.81 269 LEU A C 1
ATOM 2064 O O . LEU A 1 269 ? 4.463 -3.138 -7.513 1.00 92.81 269 LEU A O 1
ATOM 2068 N N . GLU A 1 270 ? 3.026 -4.877 -7.416 1.00 90.44 270 GLU A N 1
ATOM 2069 C CA . GLU A 1 270 ? 3.731 -5.770 -8.328 1.00 90.44 270 GLU A CA 1
ATOM 2070 C C . GLU A 1 270 ? 3.047 -5.752 -9.705 1.00 90.44 270 GLU A C 1
ATOM 2072 O O . GLU A 1 270 ? 1.889 -6.155 -9.830 1.00 90.44 270 GLU A O 1
ATOM 2077 N N . GLY A 1 271 ? 3.765 -5.284 -10.733 1.00 86.12 271 GLY A N 1
ATOM 2078 C CA . GLY A 1 271 ? 3.263 -5.167 -12.103 1.00 86.12 271 GLY A CA 1
ATOM 2079 C C . GLY A 1 271 ? 2.621 -3.812 -12.416 1.00 86.12 271 GLY A C 1
ATOM 2080 O O . GLY A 1 271 ? 3.101 -2.764 -11.989 1.00 86.12 271 GLY A O 1
ATOM 2081 N N . ILE A 1 272 ? 1.543 -3.804 -13.205 1.00 88.31 272 ILE A N 1
ATOM 2082 C CA . ILE A 1 272 ? 0.932 -2.561 -13.715 1.00 88.31 272 ILE A CA 1
ATOM 2083 C C . ILE A 1 272 ? -0.383 -2.269 -12.995 1.00 88.31 272 ILE A C 1
ATOM 2085 O O . ILE A 1 272 ? -1.329 -3.051 -13.080 1.00 88.31 272 ILE A O 1
ATOM 2089 N N . SER A 1 273 ? -0.490 -1.101 -12.362 1.00 90.69 273 SER A N 1
ATOM 2090 C CA . SER A 1 273 ? -1.741 -0.588 -11.793 1.00 90.69 273 SER A CA 1
ATOM 2091 C C . SER A 1 273 ? -2.771 -0.361 -12.900 1.00 90.69 273 SER A C 1
ATOM 2093 O O . SER A 1 273 ? -2.605 0.553 -13.708 1.00 90.69 273 SER A O 1
ATOM 2095 N N . PHE A 1 274 ? -3.842 -1.154 -12.949 1.00 88.31 274 PHE A N 1
ATOM 2096 C CA . PHE A 1 274 ? -4.842 -1.079 -14.016 1.00 88.31 274 PHE A CA 1
ATOM 2097 C C . PHE A 1 274 ? -6.266 -0.978 -13.485 1.00 88.31 274 PHE A C 1
ATOM 2099 O O . PHE A 1 274 ? -6.757 -1.878 -12.796 1.00 88.31 274 PHE A O 1
ATOM 2106 N N . ARG A 1 275 ? -6.978 0.085 -13.887 1.00 88.31 275 ARG A N 1
ATOM 2107 C CA . ARG A 1 275 ? -8.327 0.391 -13.364 1.00 88.31 275 ARG A CA 1
ATOM 2108 C C . ARG A 1 275 ? -8.349 0.432 -11.832 1.00 88.31 275 ARG A C 1
ATOM 2110 O O . ARG A 1 275 ? -9.331 0.018 -11.212 1.00 88.31 275 ARG A O 1
ATOM 2117 N N . SER A 1 276 ? -7.249 0.890 -11.248 1.00 92.19 276 SER A N 1
ATOM 2118 C CA . SER A 1 276 ? -7.112 1.106 -9.815 1.00 92.19 276 SER A CA 1
ATOM 2119 C C . SER A 1 276 ? -7.876 2.361 -9.405 1.00 92.19 276 SER A C 1
ATOM 2121 O O . SER A 1 276 ? -8.045 3.283 -10.208 1.00 92.19 276 SER A O 1
ATOM 2123 N N . ASP A 1 277 ? -8.337 2.389 -8.161 1.00 93.44 277 ASP A N 1
ATOM 2124 C CA . ASP A 1 277 ? -9.098 3.500 -7.596 1.00 93.44 277 ASP A CA 1
ATOM 2125 C C . ASP A 1 277 ? -8.604 3.782 -6.177 1.00 93.44 277 ASP A C 1
ATOM 2127 O O . ASP A 1 277 ? -8.794 2.975 -5.264 1.00 93.44 277 ASP A O 1
ATOM 2131 N N . LEU A 1 278 ? -7.923 4.914 -6.015 1.00 95.38 278 LEU A N 1
ATOM 2132 C CA . LEU A 1 278 ? -7.564 5.452 -4.708 1.00 95.38 278 LEU A CA 1
ATOM 2133 C C . LEU A 1 278 ? -8.454 6.666 -4.472 1.00 95.38 278 LEU A C 1
ATOM 2135 O O . LEU A 1 278 ? -8.305 7.685 -5.149 1.00 95.38 278 LEU A O 1
ATOM 2139 N N . ASN A 1 279 ? -9.377 6.554 -3.526 1.00 95.62 279 ASN A N 1
ATOM 2140 C CA . ASN A 1 279 ? -10.358 7.592 -3.248 1.00 95.62 279 ASN A CA 1
ATOM 2141 C C . ASN A 1 279 ? -10.257 8.054 -1.796 1.00 95.62 279 ASN A C 1
ATOM 2143 O O . ASN A 1 279 ? -10.400 7.257 -0.871 1.00 95.62 279 ASN A O 1
ATOM 2147 N N . ASN A 1 280 ? -10.073 9.358 -1.596 1.00 96.56 280 ASN A N 1
ATOM 2148 C CA . ASN A 1 280 ? -10.076 9.981 -0.277 1.00 96.56 280 ASN A CA 1
ATOM 2149 C C . ASN A 1 280 ? -9.061 9.326 0.682 1.00 96.56 280 ASN A C 1
ATOM 2151 O O . ASN A 1 280 ? -9.416 8.898 1.778 1.00 96.56 280 ASN A O 1
ATOM 2155 N N . CYS A 1 281 ? -7.801 9.206 0.254 1.00 97.62 281 CYS A N 1
ATOM 2156 C CA . CYS A 1 281 ? -6.732 8.602 1.056 1.00 97.62 281 CYS A CA 1
ATOM 2157 C C . CYS A 1 281 ? -5.818 9.664 1.679 1.00 97.62 281 CYS A C 1
ATOM 2159 O O . CYS A 1 281 ? -5.542 10.697 1.065 1.00 97.62 281 CYS A O 1
ATOM 2161 N N . LEU A 1 282 ? -5.297 9.379 2.871 1.00 98.00 282 LEU A N 1
ATOM 2162 C CA . LEU A 1 282 ? -4.292 10.189 3.557 1.00 98.00 282 LEU A CA 1
ATOM 2163 C C . LEU A 1 282 ? -3.018 9.367 3.780 1.00 98.00 282 LEU A C 1
ATOM 2165 O O . LEU A 1 282 ? -3.058 8.289 4.357 1.00 98.00 282 LEU A O 1
ATOM 2169 N N . PHE A 1 283 ? -1.879 9.902 3.363 1.00 98.00 283 PHE A N 1
ATOM 2170 C CA . PHE A 1 283 ? -0.553 9.390 3.691 1.00 98.00 283 PHE A CA 1
ATOM 2171 C C . PHE A 1 283 ? 0.134 10.418 4.578 1.00 98.00 283 PHE A C 1
ATOM 2173 O O . PHE A 1 283 ? 0.298 11.563 4.158 1.00 98.00 283 PHE A O 1
ATOM 2180 N N . SER A 1 284 ? 0.506 10.041 5.801 1.00 97.06 284 SER A N 1
ATOM 2181 C CA . SER A 1 284 ? 1.060 10.981 6.777 1.00 97.06 284 SER A CA 1
ATOM 2182 C C . SER A 1 284 ? 2.350 10.479 7.413 1.00 97.06 284 SER A C 1
ATOM 2184 O O . SER A 1 284 ? 2.391 9.373 7.938 1.00 97.06 284 SER A O 1
ATOM 2186 N N . GLY A 1 285 ? 3.405 11.291 7.431 1.00 95.38 285 GLY A N 1
ATOM 2187 C CA . GLY A 1 285 ? 4.659 10.909 8.088 1.00 95.38 285 GLY A CA 1
ATOM 2188 C C . GLY A 1 285 ? 5.296 9.663 7.466 1.00 95.38 285 GLY A C 1
ATOM 2189 O O . GLY A 1 285 ? 5.858 8.837 8.185 1.00 95.38 285 GLY A O 1
ATOM 2190 N N . CYS A 1 286 ? 5.148 9.490 6.150 1.00 95.94 286 CYS A N 1
ATOM 2191 C CA . CYS A 1 286 ? 5.769 8.392 5.416 1.00 95.94 286 CYS A CA 1
ATOM 2192 C C . CYS A 1 286 ? 7.106 8.824 4.797 1.00 95.94 286 CYS A C 1
ATOM 2194 O O . CYS A 1 286 ? 7.342 10.010 4.580 1.00 95.94 286 CYS A O 1
ATOM 2196 N N . GLY A 1 287 ? 7.986 7.880 4.463 1.00 95.25 287 GLY A N 1
ATOM 2197 C CA . GLY A 1 287 ? 9.119 8.186 3.579 1.00 95.25 287 GLY A CA 1
ATOM 2198 C C . GLY A 1 287 ? 8.609 8.504 2.171 1.00 95.25 287 GLY A C 1
ATOM 2199 O O . GLY A 1 287 ? 8.748 9.620 1.670 1.00 95.25 287 GLY A O 1
ATOM 2200 N N . ILE A 1 288 ? 7.927 7.524 1.587 1.00 96.62 288 ILE A N 1
ATOM 2201 C CA . ILE A 1 288 ? 7.338 7.532 0.250 1.00 96.62 288 ILE A CA 1
ATOM 2202 C C . ILE A 1 288 ? 5.858 7.148 0.391 1.00 96.62 288 ILE A C 1
ATOM 2204 O O . ILE A 1 288 ? 5.529 6.133 1.007 1.00 96.62 288 ILE A O 1
ATOM 2208 N N . ALA A 1 289 ? 4.936 7.943 -0.159 1.00 96.81 289 ALA A N 1
ATOM 2209 C CA . ALA A 1 289 ? 3.500 7.656 -0.028 1.00 96.81 289 ALA A CA 1
ATOM 2210 C C . ALA A 1 289 ? 3.095 6.362 -0.759 1.00 96.81 289 ALA A C 1
ATOM 2212 O O . ALA A 1 289 ? 2.299 5.577 -0.247 1.00 96.81 289 ALA A O 1
ATOM 2213 N N . GLY A 1 290 ? 3.674 6.109 -1.932 1.00 95.94 290 GLY A N 1
ATOM 2214 C CA . GLY A 1 290 ? 3.541 4.823 -2.607 1.00 95.94 290 GLY A CA 1
ATOM 2215 C C . GLY A 1 290 ? 4.436 4.686 -3.831 1.00 95.94 290 GLY A C 1
ATOM 2216 O O . GLY A 1 290 ? 4.942 5.686 -4.334 1.00 95.94 290 GLY A O 1
ATOM 2217 N N . ILE A 1 291 ? 4.626 3.453 -4.297 1.00 94.81 291 ILE A N 1
ATOM 2218 C CA . ILE A 1 291 ? 5.441 3.114 -5.468 1.00 94.81 291 ILE A CA 1
ATOM 2219 C C . ILE A 1 291 ? 4.609 2.277 -6.439 1.00 94.81 291 ILE A C 1
ATOM 2221 O O . ILE A 1 291 ? 4.087 1.219 -6.086 1.00 94.81 291 ILE A O 1
ATOM 2225 N N . GLU A 1 292 ? 4.520 2.738 -7.683 1.00 92.00 292 GLU A N 1
ATOM 2226 C CA . GLU A 1 292 ? 3.824 2.056 -8.771 1.00 92.00 292 GLU A CA 1
ATOM 2227 C C . GLU A 1 292 ? 4.796 1.801 -9.927 1.00 92.00 292 GLU A C 1
ATOM 2229 O O . GLU A 1 292 ? 5.360 2.748 -10.467 1.00 92.00 292 GLU A O 1
ATOM 2234 N N . GLN A 1 293 ? 5.001 0.540 -10.329 1.00 87.06 293 GLN A N 1
ATOM 2235 C CA . GLN A 1 293 ? 5.946 0.205 -11.412 1.00 87.06 293 GLN A CA 1
ATOM 2236 C C . GLN A 1 293 ? 5.440 0.665 -12.791 1.00 87.06 293 GLN A C 1
ATOM 2238 O O . GLN A 1 293 ? 6.227 1.029 -13.658 1.00 87.06 293 GLN A O 1
ATOM 2243 N N . GLY A 1 294 ? 4.120 0.697 -12.976 1.00 86.50 294 GLY A N 1
ATOM 2244 C CA . GLY A 1 294 ? 3.443 1.280 -14.130 1.00 86.50 294 GLY A CA 1
ATOM 2245 C C . GLY A 1 294 ? 1.973 1.535 -13.812 1.00 86.50 294 GLY A C 1
ATOM 2246 O O . GLY A 1 294 ? 1.417 0.928 -12.891 1.00 86.50 294 GLY 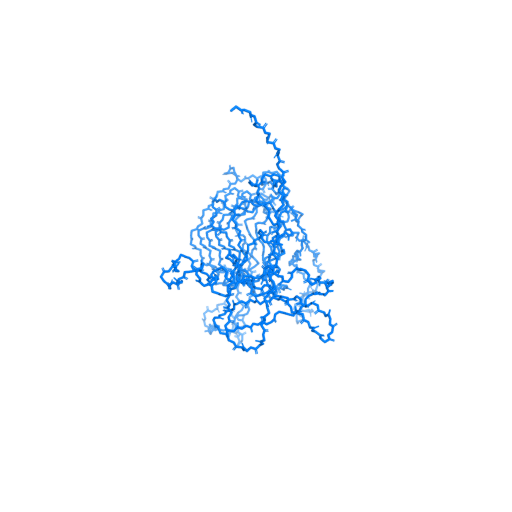A O 1
ATOM 2247 N N . VAL A 1 295 ? 1.332 2.440 -14.555 1.00 87.75 295 VAL A N 1
ATOM 2248 C CA . VAL A 1 295 ? -0.062 2.832 -14.301 1.00 87.75 295 VAL A CA 1
ATOM 2249 C C . VAL A 1 295 ? -0.833 3.040 -15.596 1.00 87.75 295 VAL A C 1
ATOM 2251 O O . VAL A 1 295 ? -0.368 3.701 -16.520 1.00 87.75 295 VAL A O 1
ATOM 2254 N N . GLU A 1 296 ? -2.052 2.506 -15.657 1.00 84.81 296 GLU A N 1
ATOM 2255 C CA . GLU A 1 296 ? -2.953 2.706 -16.783 1.00 84.81 296 GLU A CA 1
ATOM 2256 C C . GLU A 1 296 ? -4.432 2.724 -16.369 1.00 84.81 296 GLU A C 1
ATOM 2258 O O . GLU A 1 296 ? -4.943 1.814 -15.715 1.00 84.81 296 GLU A O 1
ATOM 2263 N N . LYS A 1 297 ? -5.175 3.730 -16.855 1.00 84.19 297 LYS A N 1
ATOM 2264 C CA . LYS A 1 297 ? -6.641 3.848 -16.672 1.00 84.19 297 LYS A CA 1
ATOM 2265 C C . LYS A 1 297 ? -7.067 3.805 -15.201 1.00 84.19 297 LYS A C 1
ATOM 2267 O O . LYS A 1 297 ? -8.178 3.378 -14.890 1.00 84.19 297 LYS A O 1
ATOM 2272 N N . SER A 1 298 ? -6.185 4.242 -14.315 1.00 89.81 298 SER A N 1
ATOM 2273 C CA . SER A 1 298 ? -6.425 4.316 -12.880 1.00 89.81 298 SER A CA 1
ATOM 2274 C C . SER A 1 298 ? -6.866 5.722 -12.494 1.00 89.81 298 SER A C 1
ATOM 2276 O O . SER A 1 298 ? -6.567 6.691 -13.195 1.00 89.81 298 SER A O 1
ATOM 2278 N N . THR A 1 299 ? -7.604 5.834 -11.394 1.00 92.75 299 THR A N 1
ATOM 2279 C CA . THR A 1 299 ? -8.092 7.113 -10.875 1.00 92.75 299 THR A CA 1
ATOM 2280 C C . THR A 1 299 ? -7.607 7.327 -9.448 1.00 92.75 299 THR A C 1
ATOM 2282 O O . THR A 1 299 ? -7.601 6.401 -8.640 1.00 92.75 299 THR A O 1
ATOM 2285 N N . LYS A 1 300 ? -7.186 8.555 -9.141 1.00 93.50 300 LYS A N 1
ATOM 2286 C CA . LYS A 1 300 ? -6.764 8.976 -7.806 1.00 93.50 300 LYS A CA 1
ATOM 2287 C C . LYS A 1 300 ? -7.487 10.265 -7.445 1.00 93.50 300 LYS A C 1
ATOM 2289 O O . LYS A 1 300 ? -7.294 11.273 -8.123 1.00 93.50 300 LYS A O 1
ATOM 2294 N N . ARG A 1 301 ? -8.329 10.234 -6.411 1.00 94.81 301 ARG A N 1
ATOM 2295 C CA . ARG A 1 301 ? -9.145 11.383 -5.996 1.00 94.81 301 ARG A CA 1
ATOM 2296 C C . ARG A 1 301 ? -8.931 11.739 -4.536 1.00 94.81 301 ARG A C 1
ATOM 2298 O O . ARG A 1 301 ? -8.883 10.847 -3.695 1.00 94.81 301 ARG A O 1
ATOM 2305 N N . ASN A 1 302 ? -8.887 13.034 -4.234 1.00 94.88 302 ASN A N 1
ATOM 2306 C CA . ASN A 1 302 ? -8.805 13.577 -2.876 1.00 94.88 302 ASN A CA 1
ATOM 2307 C C . ASN A 1 302 ? -7.672 12.944 -2.053 1.00 94.88 302 ASN A C 1
ATOM 2309 O O . ASN A 1 302 ? -7.888 12.453 -0.945 1.00 94.88 302 ASN A O 1
ATOM 2313 N N . ILE A 1 303 ? -6.466 12.922 -2.619 1.00 96.50 303 ILE A N 1
ATOM 2314 C CA . ILE A 1 303 ? -5.296 12.331 -1.973 1.00 96.50 303 ILE A CA 1
ATOM 2315 C C . ILE A 1 303 ? -4.563 13.403 -1.173 1.00 96.50 303 ILE A C 1
ATOM 2317 O O . ILE A 1 303 ? -4.147 14.422 -1.723 1.00 96.50 303 ILE A O 1
ATOM 2321 N N . ALA A 1 304 ? -4.377 13.162 0.120 1.00 96.69 304 ALA A N 1
ATOM 2322 C CA . ALA A 1 304 ? -3.566 14.002 0.988 1.00 96.69 304 ALA A CA 1
ATOM 2323 C C . ALA A 1 304 ? -2.240 13.308 1.307 1.00 96.69 304 ALA A C 1
ATOM 2325 O O . ALA A 1 304 ? -2.219 12.152 1.720 1.00 96.69 304 ALA A O 1
ATOM 2326 N N . ILE A 1 305 ? -1.131 14.014 1.117 1.00 95.88 305 ILE A N 1
ATOM 2327 C CA . ILE A 1 305 ? 0.224 13.536 1.393 1.00 95.88 305 ILE A CA 1
ATOM 2328 C C . ILE A 1 305 ? 0.875 14.558 2.321 1.00 95.88 305 ILE A C 1
ATOM 2330 O O . ILE A 1 305 ? 1.224 15.659 1.903 1.00 95.88 305 ILE A O 1
ATOM 2334 N N . ILE A 1 306 ? 0.991 14.229 3.601 1.00 94.94 306 ILE A N 1
ATOM 2335 C CA . ILE A 1 306 ? 1.358 15.178 4.652 1.00 94.94 306 ILE A CA 1
ATOM 2336 C C . ILE A 1 306 ? 2.629 14.704 5.344 1.00 94.94 306 ILE A C 1
ATOM 2338 O O . ILE A 1 306 ? 2.686 13.601 5.870 1.00 94.94 306 ILE A O 1
ATOM 2342 N N . ASN A 1 307 ? 3.646 15.558 5.403 1.00 93.12 307 ASN A N 1
ATOM 2343 C CA . ASN A 1 307 ? 4.937 15.236 6.006 1.00 93.12 307 ASN A CA 1
ATOM 2344 C C . ASN A 1 307 ? 5.554 13.957 5.412 1.00 93.12 307 ASN A C 1
ATOM 2346 O O . ASN A 1 307 ? 6.105 13.138 6.144 1.00 93.12 307 ASN A O 1
ATOM 2350 N N . CYS A 1 308 ? 5.461 13.795 4.089 1.00 93.44 308 CYS A N 1
ATOM 2351 C CA . CYS A 1 308 ? 6.154 12.732 3.363 1.00 93.44 308 CYS A CA 1
ATOM 2352 C C . CYS A 1 308 ? 7.269 13.310 2.489 1.00 93.44 308 CYS A C 1
ATOM 2354 O O . CYS A 1 308 ? 7.068 14.344 1.844 1.00 93.44 308 CYS A O 1
ATOM 2356 N N . TYR A 1 309 ? 8.426 12.647 2.433 1.00 92.12 309 TYR A N 1
ATOM 2357 C CA . TYR A 1 309 ? 9.547 13.113 1.605 1.00 92.12 309 TYR A CA 1
ATOM 2358 C C . TYR A 1 309 ? 9.260 12.961 0.113 1.00 92.12 309 TYR A C 1
ATOM 2360 O O . TYR A 1 309 ? 9.570 13.861 -0.661 1.00 92.12 309 TYR A O 1
ATOM 2368 N N . ALA A 1 310 ? 8.598 11.871 -0.276 1.00 92.25 310 ALA A N 1
ATOM 2369 C CA . ALA A 1 310 ? 8.127 11.651 -1.635 1.00 92.25 310 ALA A CA 1
ATOM 2370 C C . ALA A 1 310 ? 6.619 11.377 -1.677 1.00 92.25 310 ALA A C 1
ATOM 2372 O O . ALA A 1 310 ? 6.024 10.811 -0.753 1.00 92.25 310 ALA A O 1
ATOM 2373 N N . GLY A 1 311 ? 5.998 11.785 -2.784 1.00 92.44 311 GLY A N 1
ATOM 2374 C CA . GLY A 1 311 ? 4.610 11.459 -3.088 1.00 92.44 311 GLY A CA 1
ATOM 2375 C C . GLY A 1 311 ? 4.437 10.013 -3.559 1.00 92.44 311 GLY A C 1
ATOM 2376 O O . GLY A 1 311 ? 5.170 9.112 -3.157 1.00 92.44 311 GLY A O 1
ATOM 2377 N N . ILE A 1 312 ? 3.444 9.787 -4.419 1.00 93.06 312 ILE A N 1
ATOM 2378 C CA . ILE A 1 312 ? 3.307 8.510 -5.128 1.00 93.06 312 ILE A CA 1
ATOM 2379 C C . ILE A 1 312 ? 4.287 8.529 -6.303 1.00 93.06 312 ILE A C 1
ATOM 2381 O O . ILE A 1 312 ? 4.083 9.282 -7.260 1.00 93.06 312 ILE A O 1
ATOM 2385 N N . VAL A 1 313 ? 5.339 7.721 -6.216 1.00 91.50 313 VAL A N 1
ATOM 2386 C CA . VAL A 1 313 ? 6.348 7.557 -7.260 1.00 91.50 313 VAL A CA 1
ATOM 2387 C C . VAL A 1 313 ? 5.825 6.566 -8.286 1.00 91.50 313 VAL A C 1
ATOM 2389 O O . VAL A 1 313 ? 5.449 5.442 -7.957 1.00 91.50 313 VAL A O 1
ATOM 2392 N N . ARG A 1 314 ? 5.779 7.009 -9.540 1.00 87.19 314 ARG A N 1
ATOM 2393 C CA . ARG A 1 314 ? 5.383 6.191 -10.681 1.00 87.19 314 ARG A CA 1
ATOM 2394 C C . ARG A 1 314 ? 6.627 5.948 -11.510 1.00 87.19 314 ARG A C 1
ATOM 2396 O O . ARG A 1 314 ? 7.251 6.903 -11.966 1.00 87.19 314 ARG A O 1
ATOM 2403 N N . GLY A 1 315 ? 6.978 4.683 -11.680 1.00 80.81 315 GLY A N 1
ATOM 2404 C CA . GLY A 1 315 ? 7.856 4.277 -12.760 1.00 80.81 315 GLY A CA 1
ATOM 2405 C C . GLY A 1 315 ? 7.110 4.349 -14.089 1.00 80.81 315 GLY A C 1
ATOM 2406 O O . GLY A 1 315 ? 6.113 5.058 -14.250 1.00 80.81 315 GLY A O 1
ATOM 2407 N N . GLY A 1 316 ? 7.554 3.541 -15.035 1.00 75.31 316 GLY A N 1
ATOM 2408 C CA . GLY A 1 316 ? 6.717 3.200 -16.164 1.00 75.31 316 GLY A CA 1
ATOM 2409 C C . GLY A 1 316 ? 7.111 1.864 -16.749 1.00 75.31 316 GLY A C 1
ATOM 2410 O O . GLY A 1 316 ? 8.202 1.340 -16.524 1.00 75.31 316 GLY A O 1
ATOM 2411 N N . TRP A 1 317 ? 6.155 1.298 -17.471 1.00 74.50 317 TRP A N 1
ATOM 2412 C CA . TRP A 1 317 ? 6.247 -0.053 -17.988 1.00 74.50 317 TRP A CA 1
ATOM 2413 C C . TRP A 1 317 ? 6.042 -0.037 -19.496 1.00 74.50 317 TRP A C 1
ATOM 2415 O O . TRP A 1 317 ? 5.140 0.633 -20.002 1.00 74.50 317 TRP A O 1
ATOM 2425 N N . TRP A 1 318 ? 6.856 -0.787 -20.230 1.00 73.88 318 TRP A N 1
ATOM 2426 C CA . TRP A 1 318 ? 6.652 -0.974 -21.663 1.00 73.88 318 TRP A CA 1
ATOM 2427 C C . TRP A 1 318 ? 5.626 -2.078 -21.897 1.00 73.88 318 TRP A C 1
ATOM 2429 O O . TRP A 1 318 ? 5.861 -3.236 -21.562 1.00 73.88 318 TRP A O 1
ATOM 2439 N N . THR A 1 319 ? 4.481 -1.737 -22.483 1.00 67.81 319 THR A N 1
ATOM 2440 C CA . THR A 1 319 ? 3.436 -2.712 -22.831 1.00 67.81 319 THR A CA 1
ATOM 2441 C C . THR A 1 319 ? 3.207 -2.771 -24.328 1.00 67.81 319 THR A C 1
ATOM 2443 O O . THR A 1 319 ? 3.316 -1.764 -25.026 1.00 67.81 319 THR A O 1
ATOM 2446 N N . TYR A 1 320 ? 2.835 -3.950 -24.825 1.00 61.84 320 TYR A N 1
ATOM 2447 C CA . TYR A 1 320 ? 2.374 -4.112 -26.196 1.00 61.84 320 TYR A CA 1
ATOM 2448 C C . TYR A 1 320 ? 0.865 -3.848 -26.290 1.00 61.84 320 TYR A C 1
ATOM 2450 O O . TYR A 1 320 ? 0.061 -4.609 -25.746 1.00 61.84 320 TYR A O 1
ATOM 2458 N N . ARG A 1 321 ? 0.450 -2.797 -27.011 1.00 55.72 321 ARG A N 1
ATOM 2459 C CA . ARG A 1 321 ? -0.971 -2.553 -27.316 1.00 55.72 321 ARG A CA 1
ATOM 2460 C C . ARG A 1 321 ? -1.343 -3.129 -28.679 1.00 55.72 321 ARG A C 1
ATOM 2462 O O . ARG A 1 321 ? -1.196 -2.477 -29.707 1.00 55.72 321 ARG A O 1
ATOM 2469 N N . SER A 1 322 ? -1.927 -4.325 -28.683 1.00 49.19 322 SER A N 1
ATOM 2470 C CA . SER A 1 322 ? -2.493 -4.940 -29.895 1.00 49.19 322 SER A CA 1
ATOM 2471 C C . SER A 1 322 ? -3.869 -4.386 -30.301 1.00 49.19 322 SER A C 1
ATOM 2473 O O . SER A 1 322 ? -4.380 -4.722 -31.368 1.00 49.19 322 SER A O 1
ATOM 2475 N N . ASN A 1 323 ? -4.505 -3.550 -29.467 1.00 43.38 323 ASN A N 1
ATOM 2476 C CA . ASN A 1 323 ? -5.914 -3.157 -29.628 1.00 43.38 323 ASN A CA 1
ATOM 2477 C C . ASN A 1 323 ? -6.146 -1.718 -30.119 1.00 43.38 323 ASN A C 1
ATOM 2479 O O . ASN A 1 323 ? -7.278 -1.368 -30.456 1.00 43.38 323 ASN A O 1
ATOM 2483 N N . THR A 1 324 ? -5.113 -0.881 -30.194 1.00 42.12 324 THR A N 1
ATOM 2484 C CA . THR A 1 324 ? -5.227 0.448 -30.794 1.00 42.12 324 THR A CA 1
ATOM 2485 C C . THR A 1 324 ? -4.758 0.372 -32.239 1.00 42.12 324 THR A C 1
ATOM 2487 O O . THR A 1 324 ? -3.571 0.195 -32.489 1.00 42.12 324 THR A O 1
ATOM 2490 N N . ARG A 1 325 ? -5.678 0.530 -33.203 1.00 40.91 325 ARG A N 1
ATOM 2491 C CA . ARG A 1 325 ? -5.359 0.764 -34.626 1.00 40.91 325 ARG A CA 1
ATOM 2492 C C . A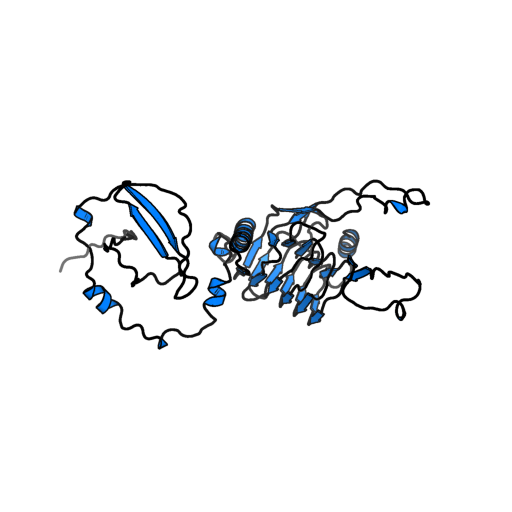RG A 1 325 ? -4.687 2.137 -34.805 1.00 40.91 325 ARG A C 1
ATOM 2494 O O . ARG A 1 325 ? -5.222 2.998 -35.498 1.00 40.91 325 ARG A O 1
ATOM 2501 N N . GLN A 1 326 ? -3.565 2.391 -34.136 1.00 46.69 326 GLN A N 1
ATOM 2502 C CA . GLN A 1 326 ? -2.744 3.552 -34.451 1.00 46.69 326 GLN A CA 1
ATOM 2503 C C . GLN A 1 326 ? -1.912 3.196 -35.675 1.00 46.69 326 GLN A C 1
ATOM 2505 O O . GLN A 1 326 ? -1.127 2.254 -35.681 1.00 46.69 326 GLN A O 1
ATOM 2510 N N . THR A 1 327 ? -2.190 3.901 -36.763 1.00 46.06 327 THR A N 1
ATOM 2511 C CA . THR A 1 327 ? -1.518 3.719 -38.043 1.00 46.06 327 THR A CA 1
ATOM 2512 C C . THR A 1 327 ? -0.128 4.341 -37.979 1.00 46.06 327 THR A C 1
ATOM 2514 O O . THR A 1 327 ? 0.037 5.443 -37.453 1.00 46.06 327 THR A O 1
ATOM 2517 N N . THR A 1 328 ? 0.852 3.671 -38.585 1.00 45.94 328 THR A N 1
ATOM 2518 C CA . THR A 1 328 ? 2.269 4.079 -38.686 1.00 45.94 328 THR A CA 1
ATOM 2519 C C . THR A 1 328 ? 2.486 5.499 -39.230 1.00 45.94 328 THR A C 1
ATOM 2521 O O . THR A 1 328 ? 3.544 6.087 -39.042 1.00 45.94 328 THR A O 1
ATOM 2524 N N . THR A 1 329 ? 1.462 6.090 -39.849 1.00 48.16 329 THR A N 1
ATOM 2525 C CA . THR A 1 329 ? 1.415 7.467 -40.359 1.00 48.16 329 THR A CA 1
ATOM 2526 C C . THR A 1 329 ? 1.662 8.553 -39.303 1.00 48.16 329 THR A C 1
ATOM 2528 O O . THR A 1 329 ? 2.071 9.650 -39.672 1.00 48.16 329 THR A O 1
ATOM 2531 N N . TYR A 1 330 ? 1.429 8.286 -38.012 1.00 47.03 330 TYR A N 1
ATOM 2532 C CA . TYR A 1 330 ? 1.534 9.299 -36.948 1.00 47.03 330 TYR A CA 1
ATOM 2533 C C . TYR A 1 330 ? 2.737 9.116 -36.004 1.00 47.03 330 TYR A C 1
ATOM 2535 O O . TYR A 1 330 ? 2.847 9.854 -35.027 1.00 47.03 330 TYR A O 1
ATOM 2543 N N . MET A 1 331 ? 3.645 8.170 -36.281 1.00 44.66 331 MET A N 1
ATOM 2544 C CA . MET A 1 331 ? 4.838 7.915 -35.460 1.00 44.66 331 MET A CA 1
ATOM 2545 C C . MET A 1 331 ? 6.134 8.150 -36.263 1.00 44.66 331 MET A C 1
ATOM 2547 O O . MET A 1 331 ? 6.424 7.390 -37.187 1.00 44.66 331 MET A O 1
ATOM 2551 N N . PRO A 1 332 ? 6.935 9.182 -35.942 1.00 44.62 332 PRO A N 1
ATOM 2552 C CA . PRO A 1 332 ? 8.238 9.409 -36.576 1.00 44.62 332 PRO A CA 1
ATOM 2553 C C . PRO A 1 332 ? 9.353 8.515 -35.983 1.00 44.62 332 PRO A C 1
ATOM 2555 O O . PRO A 1 332 ? 9.423 8.408 -34.762 1.00 44.62 332 PRO A O 1
ATOM 2558 N N . PRO A 1 333 ? 10.328 8.008 -36.771 1.00 50.56 333 PRO A N 1
ATOM 2559 C CA . PRO A 1 333 ? 10.199 7.426 -38.101 1.00 50.56 333 PRO A CA 1
ATOM 2560 C C . PRO A 1 333 ? 10.826 6.015 -38.149 1.00 50.56 333 PRO A C 1
ATOM 2562 O O . PRO A 1 333 ? 12.045 5.886 -38.153 1.00 50.56 333 PRO A O 1
ATOM 2565 N N . TYR A 1 334 ? 10.021 4.963 -38.314 1.00 44.44 334 TYR A N 1
ATOM 2566 C CA . TYR A 1 334 ? 10.473 3.764 -39.029 1.00 44.44 334 TYR A CA 1
ATOM 2567 C C . TYR A 1 334 ? 9.317 3.192 -39.854 1.00 44.44 334 TYR A C 1
ATOM 2569 O O . TYR A 1 334 ? 8.227 2.987 -39.317 1.00 44.44 334 TYR A O 1
ATOM 2577 N N . PRO A 1 335 ? 9.530 2.905 -41.151 1.00 46.88 335 PRO A N 1
ATOM 2578 C CA . PRO A 1 335 ? 8.580 2.175 -41.976 1.00 46.88 335 PRO A CA 1
ATOM 2579 C C . PRO A 1 335 ? 8.642 0.684 -41.607 1.00 46.88 335 PRO A C 1
ATOM 2581 O O . PRO A 1 335 ? 9.053 -0.152 -42.407 1.00 46.88 335 PRO A O 1
ATOM 2584 N N . ALA A 1 336 ? 8.292 0.348 -40.366 1.00 52.03 336 ALA A N 1
ATOM 2585 C CA . ALA A 1 336 ? 8.103 -1.032 -39.952 1.00 52.03 336 ALA A CA 1
ATOM 2586 C C . ALA A 1 336 ? 6.669 -1.448 -40.304 1.00 52.03 336 ALA A C 1
ATOM 2588 O O . ALA A 1 336 ? 5.701 -0.789 -39.929 1.00 52.03 336 ALA A O 1
ATOM 2589 N N . ILE A 1 337 ? 6.556 -2.531 -41.071 1.00 48.94 337 ILE A N 1
ATOM 2590 C CA . ILE A 1 337 ? 5.291 -3.134 -41.527 1.00 48.94 337 ILE A CA 1
ATOM 2591 C C . ILE A 1 337 ? 4.466 -3.671 -40.346 1.00 48.94 337 ILE A C 1
ATOM 2593 O O . ILE A 1 337 ? 3.242 -3.685 -40.418 1.00 48.94 337 ILE A O 1
ATOM 2597 N N . ASP A 1 338 ? 5.149 -3.994 -39.245 1.00 46.81 338 ASP A N 1
ATOM 2598 C CA . ASP A 1 338 ? 4.591 -4.330 -37.942 1.00 46.81 338 ASP A CA 1
ATOM 2599 C C . ASP A 1 338 ? 5.205 -3.392 -36.897 1.00 46.81 338 ASP A C 1
ATOM 2601 O O . ASP A 1 338 ? 6.223 -3.699 -36.272 1.00 46.81 338 ASP A O 1
ATOM 2605 N N . VAL A 1 339 ? 4.620 -2.205 -36.710 1.00 48.66 339 VAL A N 1
ATOM 2606 C CA . VAL A 1 339 ? 4.898 -1.445 -35.488 1.00 48.66 339 VAL A CA 1
ATOM 2607 C C . VAL A 1 339 ? 4.195 -2.197 -34.374 1.00 48.66 339 VAL A C 1
ATOM 2609 O O . VAL A 1 339 ? 2.989 -2.051 -34.166 1.00 48.66 339 VAL A O 1
ATOM 2612 N N . TYR A 1 340 ? 4.951 -3.031 -33.665 1.00 48.19 340 TYR A N 1
ATOM 2613 C CA . TYR A 1 340 ? 4.522 -3.436 -32.347 1.00 48.19 340 TYR A CA 1
ATOM 2614 C C . TYR A 1 340 ? 4.450 -2.144 -31.529 1.00 48.19 340 TYR A C 1
ATOM 2616 O O . TYR A 1 340 ? 5.489 -1.572 -31.212 1.00 48.19 340 TYR A O 1
ATOM 2624 N N . LEU A 1 341 ? 3.247 -1.600 -31.308 1.00 53.66 341 LEU A N 1
ATOM 2625 C CA . LEU A 1 341 ? 3.051 -0.357 -30.560 1.00 53.66 341 LEU A CA 1
ATOM 2626 C C . LEU A 1 341 ? 3.375 -0.630 -29.090 1.00 53.66 341 LEU A C 1
ATOM 2628 O O . LEU A 1 341 ? 2.485 -0.871 -28.272 1.00 53.66 341 LEU A O 1
ATOM 2632 N N . SER A 1 342 ? 4.668 -0.657 -28.787 1.00 57.12 342 SER A N 1
ATOM 2633 C CA . SER A 1 342 ? 5.189 -0.584 -27.438 1.00 57.12 342 SER A CA 1
ATOM 2634 C C . SER A 1 342 ? 4.850 0.803 -26.915 1.00 57.12 342 SER A C 1
ATOM 2636 O O . SER A 1 342 ? 5.279 1.807 -27.485 1.00 57.12 342 SER A O 1
ATOM 2638 N N . CYS A 1 343 ? 4.045 0.877 -25.864 1.00 62.28 343 CYS A N 1
ATOM 2639 C CA . CYS A 1 343 ? 3.743 2.132 -25.194 1.00 62.28 343 CYS A CA 1
ATOM 2640 C C . CYS A 1 343 ? 4.222 2.095 -23.751 1.00 62.28 343 CYS A C 1
ATOM 2642 O O . CYS A 1 343 ? 4.103 1.078 -23.065 1.00 62.28 343 CYS A O 1
ATOM 2644 N N . TRP A 1 344 ? 4.731 3.239 -23.313 1.00 71.56 344 TRP A N 1
ATOM 2645 C CA . TRP A 1 344 ? 5.019 3.521 -21.920 1.00 71.56 344 TRP A CA 1
ATOM 2646 C C . TRP A 1 344 ? 3.695 3.744 -21.178 1.00 71.56 344 TRP A C 1
ATOM 2648 O O . TRP A 1 344 ? 2.866 4.532 -21.643 1.00 71.56 344 TRP A O 1
ATOM 2658 N N . VAL A 1 345 ? 3.453 3.012 -20.085 1.00 76.81 345 VAL A N 1
ATOM 2659 C CA . VAL A 1 345 ? 2.235 3.159 -19.269 1.00 76.81 345 VAL A CA 1
ATOM 2660 C C . VAL A 1 345 ? 2.518 3.836 -17.930 1.00 76.81 345 VAL A C 1
ATOM 2662 O O . VAL A 1 345 ? 2.994 3.226 -16.974 1.00 76.81 345 VAL A O 1
ATOM 2665 N N . ASP A 1 346 ? 2.171 5.115 -17.871 1.00 74.06 346 ASP A N 1
ATOM 2666 C CA . ASP A 1 346 ? 2.279 5.993 -16.703 1.00 74.06 346 ASP A CA 1
ATOM 2667 C C . ASP A 1 346 ? 1.037 6.896 -16.535 1.00 74.06 346 ASP A C 1
ATOM 2669 O O . ASP A 1 346 ? 1.074 7.917 -15.852 1.00 74.06 346 ASP A O 1
ATOM 2673 N N . ALA A 1 347 ? -0.088 6.523 -17.154 1.00 78.38 347 ALA A N 1
ATOM 2674 C CA . ALA A 1 347 ? -1.268 7.371 -17.273 1.00 78.38 347 ALA A CA 1
ATOM 2675 C C . ALA A 1 347 ? -2.338 7.072 -16.207 1.00 78.38 347 ALA A C 1
ATOM 2677 O O . ALA A 1 347 ? -3.022 6.040 -16.255 1.00 78.38 347 ALA A O 1
ATOM 2678 N N . ASP A 1 348 ? -2.575 8.039 -15.318 1.00 85.00 348 ASP A N 1
ATOM 2679 C CA . ASP A 1 348 ? -3.713 8.082 -14.400 1.00 85.00 348 ASP A CA 1
ATOM 2680 C C . ASP A 1 348 ? -4.504 9.394 -14.462 1.00 85.00 348 ASP A C 1
ATOM 2682 O O . ASP A 1 348 ? -4.039 10.438 -14.909 1.00 85.00 348 ASP A O 1
ATOM 2686 N N . SER A 1 349 ? -5.764 9.318 -14.034 1.00 88.06 349 SER A N 1
ATOM 2687 C CA . SER A 1 349 ? -6.609 10.489 -13.813 1.00 88.06 349 SER A CA 1
ATOM 2688 C C . SER A 1 349 ? -6.487 10.926 -12.363 1.00 88.06 349 SER A C 1
ATOM 2690 O O . SER A 1 349 ? -6.768 10.146 -11.452 1.00 88.06 349 SER A O 1
ATOM 2692 N N . VAL A 1 350 ? -6.089 12.176 -12.157 1.00 86.38 350 VAL A N 1
ATOM 2693 C CA . VAL A 1 350 ? -5.888 12.754 -10.831 1.00 86.38 350 VAL A CA 1
ATOM 2694 C C . VAL A 1 350 ? -6.902 13.867 -10.596 1.00 86.38 350 VAL A C 1
ATOM 2696 O O . VAL A 1 350 ? -7.015 14.781 -11.409 1.00 86.38 350 VAL A O 1
ATOM 2699 N N . ASP A 1 351 ? -7.613 13.797 -9.473 1.00 87.25 351 ASP A N 1
ATOM 2700 C CA . ASP A 1 351 ? -8.588 14.803 -9.049 1.00 87.25 351 ASP A CA 1
ATOM 2701 C C . ASP A 1 351 ? -8.375 15.172 -7.574 1.00 87.25 351 ASP A C 1
ATOM 2703 O O . ASP A 1 351 ? -8.848 14.495 -6.664 1.00 87.25 351 ASP A O 1
ATOM 2707 N N . GLY A 1 352 ? -7.601 16.231 -7.331 1.00 84.62 352 GLY A N 1
ATOM 2708 C CA . GLY A 1 352 ? -7.307 16.734 -5.988 1.00 84.62 352 GLY A CA 1
ATOM 2709 C C . GLY A 1 352 ? -6.155 16.003 -5.296 1.00 84.62 352 GLY A C 1
ATOM 2710 O O . GLY A 1 352 ? -6.311 14.897 -4.779 1.00 84.62 352 GLY A O 1
ATOM 2711 N N . PHE A 1 353 ? -4.996 16.664 -5.252 1.00 90.69 353 PHE A N 1
ATOM 2712 C CA . PHE A 1 353 ? -3.847 16.285 -4.430 1.00 90.69 353 PHE A CA 1
ATOM 2713 C C . PHE A 1 353 ? -3.508 17.445 -3.493 1.00 90.69 353 PHE A C 1
ATOM 2715 O O . PHE A 1 353 ? -3.384 18.585 -3.942 1.00 90.69 353 PHE A O 1
ATOM 2722 N N . SER A 1 354 ? -3.327 17.158 -2.208 1.00 91.94 354 SER A N 1
ATOM 2723 C CA . SER A 1 354 ? -2.694 18.078 -1.265 1.00 91.94 354 SER A CA 1
ATOM 2724 C C . SER A 1 354 ? -1.362 17.494 -0.813 1.00 91.94 354 SER A C 1
ATOM 2726 O O . SER A 1 354 ? -1.258 16.302 -0.527 1.00 91.94 354 SER A O 1
ATOM 2728 N N . TYR A 1 355 ? -0.326 18.330 -0.797 1.00 89.75 355 TYR A N 1
ATOM 2729 C CA . TYR A 1 355 ? 1.023 17.917 -0.436 1.00 89.75 355 TYR A CA 1
ATOM 2730 C C . TYR A 1 355 ? 1.636 18.895 0.563 1.00 89.75 355 TYR A C 1
ATOM 2732 O O . TYR A 1 355 ? 1.640 20.104 0.325 1.00 89.75 355 TYR A O 1
ATOM 2740 N N . THR A 1 356 ? 2.194 18.353 1.642 1.00 88.44 356 THR A N 1
ATOM 2741 C CA . THR A 1 356 ? 3.018 19.084 2.606 1.00 88.44 356 THR A CA 1
ATOM 2742 C C . THR A 1 356 ? 4.298 18.300 2.840 1.00 88.44 356 THR A C 1
ATOM 2744 O O . THR A 1 356 ? 4.249 17.119 3.181 1.00 88.44 356 THR A O 1
ATOM 2747 N N . SER A 1 357 ? 5.443 18.958 2.688 1.00 81.56 357 SER A N 1
ATOM 2748 C CA . SER A 1 357 ? 6.747 18.333 2.883 1.00 81.56 357 SER A CA 1
ATOM 2749 C C . SER A 1 357 ? 7.210 18.431 4.348 1.00 81.56 357 SER A C 1
ATOM 2751 O O . SER A 1 357 ? 6.862 19.402 5.032 1.00 81.56 357 SER A O 1
ATOM 2753 N N . PRO A 1 358 ? 8.006 17.472 4.859 1.00 82.06 358 PRO A N 1
ATOM 2754 C CA . PRO A 1 358 ? 8.683 17.618 6.143 1.00 82.06 358 PRO A CA 1
ATOM 2755 C C . PRO A 1 358 ? 9.546 18.886 6.157 1.00 82.06 358 PRO A C 1
ATOM 2757 O O . PRO A 1 358 ? 10.466 19.028 5.351 1.00 82.06 358 PRO A O 1
ATOM 2760 N N . GLY A 1 359 ? 9.238 19.833 7.047 1.00 70.69 359 GLY A N 1
ATOM 2761 C CA . GLY A 1 359 ? 10.095 20.993 7.334 1.00 70.69 359 GLY A CA 1
ATOM 2762 C C . GLY A 1 359 ? 10.241 22.056 6.230 1.00 70.69 359 GLY A C 1
ATOM 2763 O O . GLY A 1 359 ? 10.944 23.041 6.445 1.00 70.69 359 GLY A O 1
ATOM 2764 N N . GLY A 1 360 ? 9.594 21.907 5.067 1.00 67.94 360 GLY A N 1
ATOM 2765 C CA . GLY A 1 360 ? 9.527 22.931 4.011 1.00 67.94 360 GLY A CA 1
ATOM 2766 C C . GLY A 1 360 ? 10.832 23.245 3.257 1.00 67.94 360 GLY A C 1
ATOM 2767 O O . GLY A 1 360 ? 10.806 24.078 2.354 1.00 67.94 360 GLY A O 1
ATOM 2768 N N . THR A 1 361 ? 11.959 22.604 3.591 1.00 76.94 361 THR A N 1
ATOM 2769 C CA . THR A 1 361 ? 13.271 22.819 2.947 1.00 76.94 361 THR A CA 1
ATOM 2770 C C . THR A 1 361 ? 13.873 21.485 2.514 1.00 76.94 361 THR A C 1
ATOM 2772 O O . THR A 1 361 ? 13.799 20.516 3.262 1.00 76.94 361 THR A O 1
ATOM 2775 N N . TRP A 1 362 ? 14.484 21.440 1.327 1.00 79.12 362 TRP A N 1
ATOM 2776 C CA . TRP A 1 362 ? 15.228 20.274 0.846 1.00 79.12 362 TRP A CA 1
ATOM 2777 C C . TRP A 1 362 ? 16.512 20.092 1.668 1.00 79.12 362 TRP A C 1
ATOM 2779 O O . TRP A 1 362 ? 17.435 20.903 1.578 1.00 79.12 362 TRP A O 1
ATOM 2789 N N . ASP A 1 363 ? 16.550 19.050 2.491 1.00 85.00 363 ASP A N 1
ATOM 2790 C CA . ASP A 1 363 ? 17.669 18.685 3.361 1.00 85.00 363 ASP A CA 1
ATOM 2791 C C . ASP A 1 363 ? 18.354 17.372 2.924 1.00 85.00 363 ASP A C 1
ATOM 2793 O O . ASP A 1 363 ? 18.040 16.792 1.883 1.00 85.00 363 ASP A O 1
ATOM 2797 N N . ALA A 1 364 ? 19.325 16.906 3.716 1.00 89.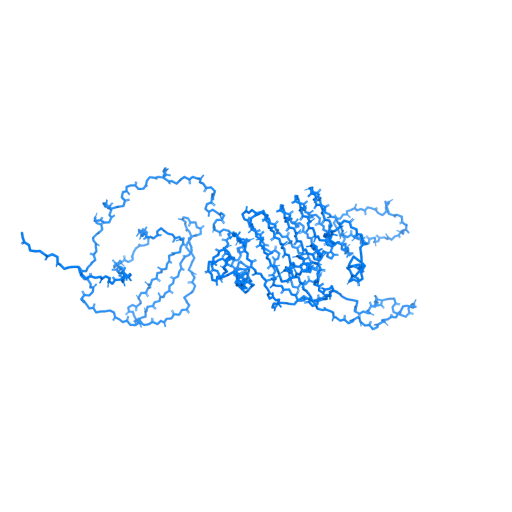31 364 ALA A N 1
ATOM 2798 C CA . ALA A 1 364 ? 20.068 15.678 3.435 1.00 89.31 364 ALA A CA 1
ATOM 2799 C C . ALA A 1 364 ? 19.171 14.430 3.343 1.00 89.31 364 ALA A C 1
ATOM 2801 O O . ALA A 1 364 ? 19.476 13.530 2.565 1.00 89.31 364 ALA A O 1
ATOM 2802 N N . ARG A 1 365 ? 18.038 14.390 4.057 1.00 90.12 365 ARG A N 1
ATOM 2803 C CA . ARG A 1 365 ? 17.122 13.243 4.010 1.00 90.12 365 ARG A CA 1
ATOM 2804 C C . ARG A 1 365 ? 16.380 13.170 2.680 1.00 90.12 365 ARG A C 1
ATOM 2806 O O . ARG A 1 365 ? 16.121 12.071 2.206 1.00 90.12 365 ARG A O 1
ATOM 2813 N N . TYR A 1 366 ? 16.101 14.300 2.023 1.00 90.06 366 TYR A N 1
ATOM 2814 C CA . TYR A 1 366 ? 15.578 14.260 0.650 1.00 90.06 366 TYR A CA 1
ATOM 2815 C C . TYR A 1 366 ? 16.596 13.670 -0.333 1.00 90.06 366 TYR A C 1
ATOM 2817 O O . TYR A 1 366 ? 16.205 12.913 -1.214 1.00 90.06 366 TYR A O 1
ATOM 2825 N N . ALA A 1 367 ? 17.891 13.960 -0.164 1.00 90.19 367 ALA A N 1
ATOM 2826 C CA . ALA A 1 367 ? 18.940 13.350 -0.987 1.00 90.19 367 ALA A CA 1
ATOM 2827 C C . ALA A 1 367 ? 19.086 11.838 -0.724 1.00 90.19 367 ALA A C 1
ATOM 2829 O O . ALA A 1 367 ? 19.329 11.075 -1.657 1.00 90.19 367 ALA A O 1
ATOM 2830 N N . GLU A 1 368 ? 18.900 11.393 0.523 1.00 92.81 368 GLU A N 1
ATOM 2831 C CA . GLU A 1 368 ? 18.848 9.965 0.869 1.00 92.81 368 GLU A CA 1
ATOM 2832 C C . GLU A 1 368 ? 17.637 9.261 0.233 1.00 92.81 368 GLU A C 1
ATOM 2834 O O . GLU A 1 368 ? 17.782 8.155 -0.277 1.00 92.81 368 GLU A O 1
ATOM 2839 N N . ILE A 1 369 ? 16.462 9.905 0.210 1.00 92.69 369 ILE A N 1
ATOM 2840 C CA . ILE A 1 369 ? 15.261 9.383 -0.471 1.00 92.69 369 ILE A CA 1
ATOM 2841 C C . ILE A 1 369 ? 15.459 9.311 -1.986 1.00 92.69 369 ILE A C 1
ATOM 2843 O O . ILE A 1 369 ? 15.031 8.343 -2.602 1.00 92.69 369 ILE A O 1
ATOM 2847 N N . ASP A 1 370 ? 16.101 10.309 -2.590 1.00 90.06 370 ASP A N 1
ATOM 2848 C CA . ASP A 1 370 ? 16.420 10.288 -4.021 1.00 90.06 370 ASP A CA 1
ATOM 2849 C C . ASP A 1 370 ? 17.394 9.146 -4.352 1.00 90.06 370 ASP A C 1
ATOM 2851 O O . ASP A 1 370 ? 17.183 8.413 -5.307 1.00 90.06 370 ASP A O 1
ATOM 2855 N N . SER A 1 371 ? 18.393 8.922 -3.489 1.00 91.25 371 SER A N 1
ATOM 2856 C CA . SER A 1 371 ? 19.391 7.847 -3.636 1.00 91.25 371 SER A CA 1
ATOM 2857 C C . SER A 1 371 ? 18.860 6.439 -3.329 1.00 91.25 371 SER A C 1
ATOM 2859 O O . SER A 1 371 ? 19.598 5.466 -3.480 1.00 91.25 371 SER A O 1
ATOM 2861 N N . PHE A 1 372 ? 17.633 6.318 -2.813 1.00 91.06 372 PHE A N 1
ATOM 2862 C CA . PHE A 1 372 ? 16.994 5.025 -2.558 1.00 91.06 372 PHE A CA 1
ATOM 2863 C C . PHE A 1 372 ? 16.524 4.345 -3.853 1.00 91.06 372 PHE A C 1
ATOM 2865 O O . PHE A 1 372 ? 16.444 3.115 -3.888 1.00 91.06 372 PHE A O 1
ATOM 2872 N N . PHE A 1 373 ? 16.193 5.136 -4.878 1.00 82.00 373 PHE A N 1
ATOM 2873 C CA . PHE A 1 373 ? 15.860 4.660 -6.222 1.00 82.00 373 PHE A CA 1
ATOM 2874 C C . PHE A 1 373 ? 17.129 4.475 -7.052 1.00 82.00 373 PHE A C 1
ATOM 2876 O O . PHE A 1 373 ? 17.129 3.531 -7.874 1.00 82.00 373 PHE A O 1
#

Secondary structure (DSSP, 8-state):
---------------PPP-------S--------S-SEEEEEEEETTTTEEEEEEEEEEETTEEEEPPP------PPPTTTTS-PPPHHHHHHHH----GGG---SS-HHHHHSEEEGGGGT---TTSTT-TT-B-HHHHHHHHHHHHHTT--EEEE-SEEE-----EEEEPP----PPPTTTBTTTB---PPPPPPEEEEEEEEETT-EEEES-TTT-EEE-S--TTTS--SGGG-EEEEEESS-TTSEE--EEES-EEES-SEEEEESSEEES-EEES-EEES-SEEEEESEEEEEEEEEEEEES-SEEEEE--EEEE-SS----GGGSTT---SS---EEEEEEEEEEEEEEE-GGGS--HHHHHHHTT-

Sequence (373 aa):
MGNSIIPNRLNSSINQSIIVKHHFNASQILSKSIACNYIQYFVYDYTSGLLIEGSFVLIDSTIWRQAMPTSVTGVIPTAEEYNDLVTQEELTTALGEITTDDISIGETTLNQILSIDIRQFGAHPITEGGYEDFDSTDAFQLAVDFAAANNIGMVKYSGQYKLLSFPKTFTLPGDDGTVYPSWVGNGDTNIAAESTNFLPVSITVPSSIKLMADNKDKDALIGPYNYMTGDINLSSGAMFLFTNGSKETTVRTQMENISISNSFIGYVLEGISFRSDLNNCLFSGCGIAGIEQGVEKSTKRNIAIINCYAGIVRGGWWTYRSNTRQTTTYMPPYPAIDVYLSCWVDADSVDGFSYTSPGGTWDARYAEIDSFF